Protein AF-0000000077139387 (afdb_homodimer)

Structure (mmCIF, N/CA/C/O backbone):
data_AF-0000000077139387-model_v1
#
loop_
_entity.id
_entity.type
_entity.pdbx_description
1 polymer 'Uncharacterized protein'
#
loop_
_atom_site.group_PDB
_atom_site.id
_atom_site.type_symbol
_atom_site.label_atom_id
_atom_site.label_alt_id
_atom_site.label_comp_id
_atom_site.label_asym_id
_atom_site.label_entity_id
_atom_site.label_seq_id
_atom_site.pdbx_PDB_ins_code
_atom_site.Cartn_x
_atom_site.Cartn_y
_atom_site.Cartn_z
_atom_site.occupancy
_atom_site.B_iso_or_equiv
_atom_site.auth_seq_id
_atom_site.auth_comp_id
_atom_site.auth_asym_id
_atom_site.auth_atom_id
_atom_site.pdbx_PDB_model_num
ATOM 1 N N . MET A 1 1 ? 22.125 -17.453 -13.07 1 75.31 1 MET A N 1
ATOM 2 C CA . MET A 1 1 ? 22.859 -16.203 -12.898 1 75.31 1 MET A CA 1
ATOM 3 C C . MET A 1 1 ? 24 -16.391 -11.898 1 75.31 1 MET A C 1
ATOM 5 O O . MET A 1 1 ? 23.844 -17.094 -10.898 1 75.31 1 MET A O 1
ATOM 9 N N . GLU A 1 2 ? 25.188 -15.961 -12.266 1 88.81 2 GLU A N 1
ATOM 10 C CA . GLU A 1 2 ? 26.344 -16.062 -11.383 1 88.81 2 GLU A CA 1
ATOM 11 C C . GLU A 1 2 ? 26.219 -15.109 -10.195 1 88.81 2 GLU A C 1
ATOM 13 O O . GLU A 1 2 ? 25.578 -14.062 -10.297 1 88.81 2 GLU A O 1
ATOM 18 N N . LYS A 1 3 ? 26.766 -15.586 -9.094 1 94 3 LYS A N 1
ATOM 19 C CA . LYS A 1 3 ? 26.656 -14.82 -7.852 1 94 3 LYS A CA 1
ATOM 20 C C . LYS A 1 3 ? 27.156 -13.391 -8.039 1 94 3 LYS A C 1
ATOM 22 O O . LYS A 1 3 ? 26.484 -12.438 -7.637 1 94 3 LYS A O 1
ATOM 27 N N . LYS A 1 4 ? 28.203 -13.234 -8.664 1 96.25 4 LYS A N 1
ATOM 28 C CA . LYS A 1 4 ? 28.797 -11.914 -8.875 1 96.25 4 LYS A CA 1
ATOM 29 C C . LYS A 1 4 ? 27.875 -11.031 -9.711 1 96.25 4 LYS A C 1
ATOM 31 O O . LYS A 1 4 ? 27.75 -9.836 -9.438 1 96.25 4 LYS A O 1
ATOM 36 N N . GLU A 1 5 ? 27.344 -11.609 -10.711 1 97.12 5 GLU A N 1
ATOM 37 C CA . GLU A 1 5 ? 26.422 -10.875 -11.57 1 97.12 5 GLU A CA 1
ATOM 38 C C . GLU A 1 5 ? 25.188 -10.43 -10.789 1 97.12 5 GLU A C 1
ATOM 40 O O . GLU A 1 5 ? 24.734 -9.297 -10.945 1 97.12 5 GLU A O 1
ATOM 45 N N . LEU A 1 6 ? 24.719 -11.32 -9.969 1 98.06 6 LEU A N 1
ATOM 46 C CA . LEU A 1 6 ? 23.531 -11.016 -9.172 1 98.06 6 LEU A CA 1
ATOM 47 C C . LEU A 1 6 ? 23.828 -9.906 -8.164 1 98.06 6 LEU A C 1
ATOM 49 O O . LEU A 1 6 ? 22.984 -9.031 -7.938 1 98.06 6 LEU A O 1
ATOM 53 N N . ILE A 1 7 ? 24.984 -9.93 -7.578 1 98.5 7 ILE A N 1
ATOM 54 C CA . ILE A 1 7 ? 25.406 -8.875 -6.66 1 98.5 7 ILE A CA 1
ATOM 55 C C . ILE A 1 7 ? 25.422 -7.531 -7.391 1 98.5 7 ILE A C 1
ATOM 57 O O . ILE A 1 7 ? 24.938 -6.527 -6.871 1 98.5 7 ILE A O 1
ATOM 61 N N . ASN A 1 8 ? 25.922 -7.539 -8.609 1 98.38 8 ASN A N 1
ATOM 62 C CA . ASN A 1 8 ? 26 -6.316 -9.398 1 98.38 8 ASN A CA 1
ATOM 63 C C . ASN A 1 8 ? 24.625 -5.773 -9.75 1 98.38 8 ASN A C 1
ATOM 65 O O . ASN A 1 8 ? 24.406 -4.559 -9.766 1 98.38 8 ASN A O 1
ATOM 69 N N . ILE A 1 9 ? 23.719 -6.684 -10.008 1 98.56 9 ILE A N 1
ATOM 70 C CA . ILE A 1 9 ? 22.359 -6.273 -10.32 1 98.56 9 ILE A CA 1
ATOM 71 C C . ILE A 1 9 ? 21.719 -5.609 -9.109 1 98.56 9 ILE A C 1
ATOM 73 O O . ILE A 1 9 ? 21.156 -4.512 -9.211 1 98.56 9 ILE A O 1
ATOM 77 N N . PHE A 1 10 ? 21.859 -6.207 -7.941 1 98.69 10 PHE A N 1
ATOM 78 C CA . PHE A 1 10 ? 21.328 -5.625 -6.719 1 98.69 10 PHE A CA 1
ATOM 79 C C . PHE A 1 10 ? 21.938 -4.254 -6.457 1 98.69 10 PHE A C 1
ATOM 81 O O . PHE A 1 10 ? 21.234 -3.318 -6.062 1 98.69 10 PHE A O 1
ATOM 88 N N . ALA A 1 11 ? 23.203 -4.137 -6.66 1 98.5 11 ALA A N 1
ATOM 89 C CA . ALA A 1 11 ? 23.906 -2.873 -6.441 1 98.5 11 ALA A CA 1
ATOM 90 C C . ALA A 1 11 ? 23.406 -1.799 -7.406 1 98.5 11 ALA A C 1
ATOM 92 O O . ALA A 1 11 ? 23.156 -0.66 -7.004 1 98.5 11 ALA A O 1
ATOM 93 N N . LYS A 1 12 ? 23.266 -2.201 -8.633 1 98.25 12 LYS A N 1
ATOM 94 C CA . LYS A 1 12 ? 22.781 -1.279 -9.656 1 98.25 12 LYS A CA 1
ATOM 95 C C . LYS A 1 12 ? 21.391 -0.768 -9.312 1 98.25 12 LYS A C 1
ATOM 97 O O . LYS A 1 12 ? 21.047 0.383 -9.609 1 98.25 12 LYS A O 1
ATOM 102 N N . LEU A 1 13 ? 20.594 -1.612 -8.68 1 98.44 13 LEU A N 1
ATOM 103 C CA . LEU A 1 13 ? 19.234 -1.281 -8.297 1 98.44 13 LEU A CA 1
ATOM 104 C C . LEU A 1 13 ? 19.203 -0.585 -6.938 1 98.44 13 LEU A C 1
ATOM 106 O O . LEU A 1 13 ? 18.125 -0.283 -6.418 1 98.44 13 LEU A O 1
ATOM 110 N N . ASN A 1 14 ? 20.344 -0.347 -6.344 1 97.88 14 ASN A N 1
ATOM 111 C CA . ASN A 1 14 ? 20.531 0.374 -5.09 1 97.88 14 ASN A CA 1
ATOM 112 C C . ASN A 1 14 ? 19.969 -0.41 -3.906 1 97.88 14 ASN A C 1
ATOM 114 O O . ASN A 1 14 ? 19.422 0.177 -2.971 1 97.88 14 ASN A O 1
ATOM 118 N N . ALA A 1 15 ? 20.031 -1.729 -4.012 1 98.5 15 ALA A N 1
ATOM 119 C CA . ALA A 1 15 ? 19.641 -2.543 -2.861 1 98.5 15 ALA A CA 1
ATOM 120 C C . ALA A 1 15 ? 20.609 -2.346 -1.696 1 98.5 15 ALA A C 1
ATOM 122 O O . ALA A 1 15 ? 21.828 -2.273 -1.894 1 98.5 15 ALA A O 1
ATOM 123 N N . PRO A 1 16 ? 19.984 -2.273 -0.489 1 97.88 16 PRO A N 1
ATOM 124 C CA . PRO A 1 16 ? 20.906 -2.322 0.652 1 97.88 16 PRO A CA 1
ATOM 125 C C . PRO A 1 16 ? 21.609 -3.674 0.794 1 97.88 16 PRO A C 1
ATOM 127 O O . PRO A 1 16 ? 20.969 -4.719 0.624 1 97.88 16 PRO A O 1
ATOM 130 N N . ASN A 1 17 ? 22.859 -3.723 1.012 1 97.5 17 ASN A N 1
ATOM 131 C CA . ASN A 1 17 ? 23.641 -4.945 1.208 1 97.5 17 ASN A CA 1
ATOM 132 C C . ASN A 1 17 ? 23.453 -5.918 0.049 1 97.5 17 ASN A C 1
ATOM 134 O O . ASN A 1 17 ? 23.047 -7.062 0.255 1 97.5 17 ASN A O 1
ATOM 138 N N . PRO A 1 18 ? 23.797 -5.465 -1.094 1 98.31 18 PRO A N 1
ATOM 139 C CA . PRO A 1 18 ? 23.562 -6.262 -2.301 1 98.31 18 PRO A CA 1
ATOM 140 C C . PRO A 1 18 ? 24.094 -7.684 -2.188 1 98.31 18 PRO A C 1
ATOM 142 O O . PRO A 1 18 ? 23.469 -8.625 -2.678 1 98.31 18 PRO A O 1
ATOM 145 N N . LYS A 1 19 ? 25.188 -7.859 -1.515 1 98.25 19 LYS A N 1
ATOM 146 C CA . LYS A 1 19 ? 25.797 -9.18 -1.367 1 98.25 19 LYS A CA 1
ATOM 147 C C . LYS A 1 19 ? 24.891 -10.117 -0.575 1 98.25 19 LYS A C 1
ATOM 149 O O . LYS A 1 19 ? 24.734 -11.289 -0.926 1 98.25 19 LYS A O 1
ATOM 154 N N . LEU A 1 20 ? 24.266 -9.648 0.447 1 98.12 20 LEU A N 1
ATOM 155 C CA . LEU A 1 20 ? 23.406 -10.469 1.295 1 98.12 20 LEU A CA 1
ATOM 156 C C . LEU A 1 20 ? 22.156 -10.906 0.539 1 98.12 20 LEU A C 1
ATOM 158 O O . LEU A 1 20 ? 21.719 -12.055 0.673 1 98.12 20 LEU A O 1
ATOM 162 N N . TRP A 1 21 ? 21.594 -10.023 -0.267 1 98.06 21 TRP A N 1
ATOM 163 C CA . TRP A 1 21 ? 20.438 -10.367 -1.084 1 98.06 21 TRP A CA 1
ATOM 164 C C . TRP A 1 21 ? 20.797 -11.445 -2.107 1 98.06 21 TRP A C 1
ATOM 166 O O . TRP A 1 21 ? 20.062 -12.414 -2.279 1 98.06 21 TRP A O 1
ATOM 176 N N . ALA A 1 22 ? 21.922 -11.281 -2.746 1 98.44 22 ALA A N 1
ATOM 177 C CA . ALA A 1 22 ? 22.359 -12.227 -3.768 1 98.44 22 ALA A CA 1
ATOM 178 C C . ALA A 1 22 ? 22.625 -13.602 -3.162 1 98.44 22 ALA A C 1
ATOM 180 O O . ALA A 1 22 ? 22.172 -14.617 -3.695 1 98.44 22 ALA A O 1
ATOM 181 N N . GLU A 1 23 ? 23.297 -13.594 -2.057 1 98.06 23 GLU A N 1
ATOM 182 C CA . GLU A 1 23 ? 23.609 -14.844 -1.377 1 98.06 23 GLU A CA 1
ATOM 183 C C . GLU A 1 23 ? 22.344 -15.555 -0.921 1 98.06 23 GLU A C 1
ATOM 185 O O . GLU A 1 23 ? 22.234 -16.781 -1.038 1 98.06 23 GLU A O 1
ATOM 190 N N . SER A 1 24 ? 21.438 -14.789 -0.378 1 97.25 24 SER A N 1
ATOM 191 C CA . SER A 1 24 ? 20.172 -15.359 0.052 1 97.25 24 SER A CA 1
ATOM 192 C C . SER A 1 24 ? 19.438 -16.016 -1.111 1 97.25 24 SER A C 1
ATOM 194 O O . SER A 1 24 ? 18.875 -17.109 -0.959 1 97.25 24 SER A O 1
ATOM 196 N N . GLN A 1 25 ? 19.453 -15.398 -2.23 1 97.31 25 GLN A N 1
ATOM 197 C CA . GLN A 1 25 ? 18.781 -15.984 -3.381 1 97.31 25 GLN A CA 1
ATOM 198 C C . GLN A 1 25 ? 19.469 -17.266 -3.824 1 97.31 25 GLN A C 1
ATOM 200 O O . GLN A 1 25 ? 18.812 -18.297 -4.039 1 97.31 25 GLN A O 1
ATOM 205 N N . ILE A 1 26 ? 20.734 -17.281 -3.902 1 96.75 26 ILE A N 1
ATOM 206 C CA . ILE A 1 26 ? 21.484 -18.406 -4.434 1 96.75 26 ILE A CA 1
ATOM 207 C C . ILE A 1 26 ? 21.453 -19.562 -3.438 1 96.75 26 ILE A C 1
ATOM 209 O O . ILE A 1 26 ? 21.172 -20.703 -3.809 1 96.75 26 ILE A O 1
ATOM 213 N N . GLU A 1 27 ? 21.688 -19.266 -2.236 1 96.44 27 GLU A N 1
ATOM 214 C CA . GLU A 1 27 ? 21.828 -20.312 -1.228 1 96.44 27 GLU A CA 1
ATOM 215 C C . GLU A 1 27 ? 20.484 -20.891 -0.835 1 96.44 27 GLU A C 1
ATOM 217 O O . GLU A 1 27 ? 20.359 -22.094 -0.599 1 96.44 27 GLU A O 1
ATOM 222 N N . GLU A 1 28 ? 19.469 -20.062 -0.712 1 95.25 28 GLU A N 1
ATOM 223 C CA . GLU A 1 28 ? 18.156 -20.516 -0.245 1 95.25 28 GLU A CA 1
ATOM 224 C C . GLU A 1 28 ? 17.25 -20.875 -1.416 1 95.25 28 GLU A C 1
ATOM 226 O O . GLU A 1 28 ? 16.219 -21.516 -1.228 1 95.25 28 GLU A O 1
ATOM 231 N N . GLY A 1 29 ? 17.578 -20.406 -2.627 1 94 29 GLY A N 1
ATOM 232 C CA . GLY A 1 29 ? 16.781 -20.734 -3.799 1 94 29 GLY A CA 1
ATOM 233 C C . GLY A 1 29 ? 15.469 -19.984 -3.854 1 94 29 GLY A C 1
ATOM 234 O O . GLY A 1 29 ? 14.461 -20.516 -4.324 1 94 29 GLY A O 1
ATOM 235 N N . ILE A 1 30 ? 15.383 -18.797 -3.26 1 95.12 30 ILE A N 1
ATOM 236 C CA . ILE A 1 30 ? 14.172 -17.984 -3.244 1 95.12 30 ILE A CA 1
ATOM 237 C C . ILE A 1 30 ? 14.359 -16.766 -4.141 1 95.12 30 ILE A C 1
ATOM 239 O O . ILE A 1 30 ? 15.477 -16.281 -4.324 1 95.12 30 ILE A O 1
ATOM 243 N N . PRO A 1 31 ? 13.352 -16.234 -4.715 1 97.44 31 PRO A N 1
ATOM 244 C CA . PRO A 1 31 ? 13.477 -15.125 -5.664 1 97.44 31 PRO A CA 1
ATOM 245 C C . PRO A 1 31 ? 13.672 -13.773 -4.977 1 97.44 31 PRO A C 1
ATOM 247 O O . PRO A 1 31 ? 12.82 -12.891 -5.09 1 97.44 31 PRO A O 1
ATOM 250 N N . GLN A 1 32 ? 14.82 -13.555 -4.453 1 98.38 32 GLN A N 1
ATOM 251 C CA . GLN A 1 32 ? 15.109 -12.352 -3.676 1 98.38 32 GLN A CA 1
ATOM 252 C C . GLN A 1 32 ? 15.148 -11.117 -4.57 1 98.38 32 GLN A C 1
ATOM 254 O O . GLN A 1 32 ? 14.789 -10.016 -4.137 1 98.38 32 GLN A O 1
ATOM 259 N N . LEU A 1 33 ? 15.594 -11.32 -5.805 1 98.62 33 LEU A N 1
ATOM 260 C CA . LEU A 1 33 ? 15.586 -10.164 -6.703 1 98.62 33 LEU A CA 1
ATOM 261 C C . LEU A 1 33 ? 14.164 -9.688 -6.957 1 98.62 33 LEU A C 1
ATOM 263 O O . LEU A 1 33 ? 13.898 -8.477 -6.945 1 98.62 33 LEU A O 1
ATOM 267 N N . ALA A 1 34 ? 13.273 -10.586 -7.176 1 98.81 34 ALA A N 1
ATOM 268 C CA . ALA A 1 34 ? 11.867 -10.227 -7.352 1 98.81 34 ALA A CA 1
ATOM 269 C C . ALA A 1 34 ? 11.305 -9.57 -6.094 1 98.81 34 ALA A C 1
ATOM 271 O O . ALA A 1 34 ? 10.578 -8.578 -6.176 1 98.81 34 ALA A O 1
ATOM 272 N N . ARG A 1 35 ? 11.68 -10.133 -4.957 1 98.81 35 ARG A N 1
ATOM 273 C CA . ARG A 1 35 ? 11.227 -9.578 -3.686 1 98.81 35 ARG A CA 1
ATOM 274 C C . ARG A 1 35 ? 11.711 -8.141 -3.516 1 98.81 35 ARG A C 1
ATOM 276 O O . ARG A 1 35 ? 10.914 -7.254 -3.193 1 98.81 35 ARG A O 1
ATOM 283 N N . TYR A 1 36 ? 12.938 -7.922 -3.785 1 98.88 36 TYR A N 1
ATOM 284 C CA . TYR A 1 36 ? 13.492 -6.582 -3.635 1 98.88 36 TYR A CA 1
ATOM 285 C C . TYR A 1 36 ? 12.867 -5.613 -4.629 1 98.88 36 TYR A C 1
ATOM 287 O O . TYR A 1 36 ? 12.508 -4.488 -4.273 1 98.88 36 TYR A O 1
ATOM 295 N N . LEU A 1 37 ? 12.727 -6.059 -5.848 1 98.94 37 LEU A N 1
ATOM 296 C CA . LEU A 1 37 ? 12.188 -5.18 -6.883 1 98.94 37 LEU A CA 1
ATOM 297 C C . LEU A 1 37 ? 10.734 -4.816 -6.586 1 98.94 37 LEU A C 1
ATOM 299 O O . LEU A 1 37 ? 10.305 -3.693 -6.855 1 98.94 37 LEU A O 1
ATOM 303 N N . PHE A 1 38 ? 10 -5.766 -6.074 1 98.94 38 PHE A N 1
ATOM 304 C CA . PHE A 1 38 ? 8.633 -5.438 -5.68 1 98.94 38 PHE A CA 1
ATOM 305 C C . PHE A 1 38 ? 8.625 -4.363 -4.598 1 98.94 38 PHE A C 1
ATOM 307 O O . PHE A 1 38 ? 7.875 -3.393 -4.688 1 98.94 38 PHE A O 1
ATOM 314 N N . LEU A 1 39 ? 9.469 -4.492 -3.598 1 98.94 39 LEU A N 1
ATOM 315 C CA . LEU A 1 39 ? 9.555 -3.514 -2.518 1 98.94 39 LEU A CA 1
ATOM 316 C C . LEU A 1 39 ? 10.039 -2.166 -3.041 1 98.94 39 LEU A C 1
ATOM 318 O O . LEU A 1 39 ? 9.516 -1.119 -2.658 1 98.94 39 LEU A O 1
ATOM 322 N N . LYS A 1 40 ? 11.039 -2.256 -3.916 1 98.94 40 LYS A N 1
ATOM 323 C CA . LYS A 1 40 ? 11.516 -1.028 -4.547 1 98.94 40 LYS A CA 1
ATOM 324 C C . LYS A 1 40 ? 10.375 -0.308 -5.27 1 98.94 40 LYS A C 1
ATOM 326 O O . LYS A 1 40 ? 10.211 0.905 -5.125 1 98.94 40 LYS A O 1
ATOM 331 N N . GLY A 1 41 ? 9.609 -1.062 -6.055 1 98.94 41 GLY A N 1
ATOM 332 C CA . GLY A 1 41 ? 8.453 -0.499 -6.734 1 98.94 41 GLY A CA 1
ATOM 333 C C . GLY A 1 41 ? 7.422 0.083 -5.781 1 98.94 41 GLY A C 1
ATOM 334 O O . GLY A 1 41 ? 6.84 1.133 -6.059 1 98.94 41 GLY A O 1
ATOM 335 N N . ALA A 1 42 ? 7.172 -0.61 -4.68 1 98.94 42 ALA A N 1
ATOM 336 C CA . ALA A 1 42 ? 6.234 -0.101 -3.684 1 98.94 42 ALA A CA 1
ATOM 337 C C . ALA A 1 42 ? 6.707 1.238 -3.123 1 98.94 42 ALA A C 1
ATOM 339 O O . ALA A 1 42 ? 5.918 2.182 -3.014 1 98.94 42 ALA A O 1
ATOM 340 N N . TRP A 1 43 ? 7.996 1.372 -2.854 1 98.88 43 TRP A N 1
ATOM 341 C CA . TRP A 1 43 ? 8.562 2.592 -2.283 1 98.88 43 TRP A CA 1
ATOM 342 C C . TRP A 1 43 ? 8.492 3.742 -3.283 1 98.88 43 TRP A C 1
ATOM 344 O O . TRP A 1 43 ? 8.438 4.91 -2.893 1 98.88 43 TRP A O 1
ATOM 354 N N . GLU A 1 44 ? 8.453 3.41 -4.551 1 98.75 44 GLU A N 1
ATOM 355 C CA . GLU A 1 44 ? 8.359 4.453 -5.566 1 98.75 44 GLU A CA 1
ATOM 356 C C . GLU A 1 44 ? 7.023 5.184 -5.488 1 98.75 44 GLU A C 1
ATOM 358 O O . GLU A 1 44 ? 6.871 6.273 -6.043 1 98.75 44 GLU A O 1
ATOM 363 N N . GLY A 1 45 ? 6.074 4.57 -4.773 1 98.62 45 GLY A N 1
ATOM 364 C CA . GLY A 1 45 ? 4.785 5.215 -4.574 1 98.62 45 GLY A CA 1
ATOM 365 C C . GLY A 1 45 ? 4.766 6.156 -3.383 1 98.62 45 GLY A C 1
ATOM 366 O O . GLY A 1 45 ? 3.82 6.926 -3.211 1 98.62 45 GLY A O 1
ATOM 367 N N . VAL A 1 46 ? 5.785 6.121 -2.541 1 98.75 46 VAL A N 1
ATOM 368 C CA . VAL A 1 46 ? 5.902 6.992 -1.376 1 98.75 46 VAL A CA 1
ATOM 369 C C . VAL A 1 46 ? 6.434 8.359 -1.801 1 98.75 46 VAL A C 1
ATOM 371 O O . VAL A 1 46 ? 7.352 8.445 -2.619 1 98.75 46 VAL A O 1
ATOM 374 N N . VAL A 1 47 ? 5.871 9.398 -1.271 1 98.12 47 VAL A N 1
ATOM 375 C CA . VAL A 1 47 ? 6.305 10.75 -1.637 1 98.12 47 VAL A CA 1
ATOM 376 C C . VAL A 1 47 ? 7.793 10.914 -1.33 1 98.12 47 VAL A C 1
ATOM 378 O O . VAL A 1 47 ? 8.312 10.289 -0.399 1 98.12 47 VAL A O 1
ATOM 381 N N . PRO A 1 48 ? 8.445 11.703 -2.158 1 97.12 48 PRO A N 1
ATOM 382 C CA . PRO A 1 48 ? 9.867 11.922 -1.89 1 97.12 48 PRO A CA 1
ATOM 383 C C . PRO A 1 48 ? 10.117 12.602 -0.541 1 97.12 48 PRO A C 1
ATOM 385 O O . PRO A 1 48 ? 9.242 13.312 -0.033 1 97.12 48 PRO A O 1
ATOM 388 N N . ASP A 1 49 ? 11.266 12.328 -0.05 1 96.31 49 ASP A N 1
ATOM 389 C CA . ASP A 1 49 ? 11.641 12.898 1.237 1 96.31 49 ASP A CA 1
ATOM 390 C C . ASP A 1 49 ? 12.125 14.336 1.075 1 96.31 49 ASP A C 1
ATOM 392 O O . ASP A 1 49 ? 13.281 14.648 1.382 1 96.31 49 ASP A O 1
ATOM 396 N N . ASN A 1 50 ? 11.297 15.133 0.562 1 95.69 50 ASN A N 1
ATOM 397 C CA . ASN A 1 50 ? 11.492 16.562 0.397 1 95.69 50 ASN A CA 1
ATOM 398 C C . ASN A 1 50 ? 10.164 17.312 0.299 1 95.69 50 ASN A C 1
ATOM 400 O O . ASN A 1 50 ? 9.094 16.688 0.381 1 95.69 50 ASN A O 1
ATOM 404 N N . GLU A 1 51 ? 10.148 18.578 0.14 1 94.69 51 GLU A N 1
ATOM 405 C CA . GLU A 1 51 ? 8.914 19.359 0.256 1 94.69 51 GLU A CA 1
ATOM 406 C C . GLU A 1 51 ? 8.359 19.719 -1.118 1 94.69 51 GLU A C 1
ATOM 408 O O . GLU A 1 51 ? 7.27 20.281 -1.223 1 94.69 51 GLU A O 1
ATOM 413 N N . VAL A 1 52 ? 9.031 19.375 -2.16 1 95.88 52 VAL A N 1
ATOM 414 C CA . VAL A 1 52 ? 8.695 19.797 -3.514 1 95.88 52 VAL A CA 1
ATOM 415 C C . VAL A 1 52 ? 7.371 19.172 -3.939 1 95.88 52 VAL A C 1
ATOM 417 O O . VAL A 1 52 ? 6.586 19.797 -4.656 1 95.88 52 VAL A O 1
ATOM 420 N N . TRP A 1 53 ? 7.188 17.984 -3.443 1 96.62 53 TRP A N 1
ATOM 421 C CA . TRP A 1 53 ? 5.984 17.266 -3.863 1 96.62 53 TRP A CA 1
ATOM 422 C C . TRP A 1 53 ? 4.73 18.016 -3.42 1 96.62 53 TRP A C 1
ATOM 424 O O . TRP A 1 53 ? 3.697 17.953 -4.094 1 96.62 53 TRP A O 1
ATOM 434 N N . ILE A 1 54 ? 4.781 18.734 -2.352 1 96.62 54 ILE A N 1
ATOM 435 C CA . ILE A 1 54 ? 3.645 19.484 -1.837 1 96.62 54 ILE A CA 1
ATOM 436 C C . ILE A 1 54 ? 3.281 20.609 -2.816 1 96.62 54 ILE A C 1
ATOM 438 O O . ILE A 1 54 ? 2.107 20.781 -3.148 1 96.62 54 ILE A O 1
ATOM 442 N N . ASP A 1 55 ? 4.285 21.297 -3.326 1 94 55 ASP A N 1
ATOM 443 C CA . ASP A 1 55 ? 4.043 22.375 -4.293 1 94 55 ASP A CA 1
ATOM 444 C C . ASP A 1 55 ? 3.432 21.812 -5.578 1 94 55 ASP A C 1
ATOM 446 O O . ASP A 1 55 ? 2.547 22.438 -6.168 1 94 55 ASP A O 1
ATOM 450 N N . ASN A 1 56 ? 3.889 20.672 -5.934 1 92.25 56 ASN A N 1
ATOM 451 C CA . ASN A 1 56 ? 3.363 20.031 -7.133 1 92.25 56 ASN A CA 1
ATOM 452 C C . ASN A 1 56 ? 1.886 19.672 -6.98 1 92.25 56 ASN A C 1
ATOM 454 O O . ASN A 1 56 ? 1.099 19.859 -7.91 1 92.25 56 ASN A O 1
ATOM 458 N N . ILE A 1 57 ? 1.55 19.203 -5.84 1 91.25 57 ILE A N 1
ATOM 459 C CA . ILE A 1 57 ? 0.166 18.812 -5.574 1 91.25 57 ILE A CA 1
ATOM 460 C C . ILE A 1 57 ? -0.717 20.062 -5.566 1 91.25 57 ILE A C 1
ATOM 462 O O . ILE A 1 57 ? -1.812 20.062 -6.137 1 91.25 57 ILE A O 1
ATOM 466 N N . LEU A 1 58 ? -0.263 21.078 -4.957 1 89.44 58 LEU A N 1
ATOM 467 C CA . LEU A 1 58 ? -1.037 22.312 -4.828 1 89.44 58 LEU A CA 1
ATOM 468 C C . LEU A 1 58 ? -1.234 22.984 -6.188 1 89.44 58 LEU A C 1
ATOM 470 O O . LEU A 1 58 ? -2.232 23.672 -6.406 1 89.44 58 LEU A O 1
ATOM 474 N N . GLN A 1 59 ? -0.306 22.781 -7.047 1 86.25 59 GLN A N 1
ATOM 475 C CA . GLN A 1 59 ? -0.386 23.375 -8.375 1 86.25 59 GLN A CA 1
ATOM 476 C C . GLN A 1 59 ? -1.252 22.531 -9.305 1 86.25 59 GLN A C 1
ATOM 478 O O . GLN A 1 59 ? -1.771 23.031 -10.305 1 86.25 59 GLN A O 1
ATOM 483 N N . SER A 1 60 ? -1.166 21.328 -9.008 1 73.38 60 SER A N 1
ATOM 484 C CA . SER A 1 60 ? -1.917 20.453 -9.898 1 73.38 60 SER A CA 1
ATOM 485 C C . SER A 1 60 ? -3.418 20.703 -9.789 1 73.38 60 SER A C 1
ATOM 487 O O . SER A 1 60 ? -3.963 20.766 -8.688 1 73.38 60 SER A O 1
ATOM 489 N N . ASN A 1 61 ? -3.959 22.078 -10.234 1 59.62 61 ASN A N 1
ATOM 490 C CA . ASN A 1 61 ? -5.316 22.609 -10.312 1 59.62 61 ASN A CA 1
ATOM 491 C C . ASN A 1 61 ? -6.352 21.5 -10.398 1 59.62 61 ASN A C 1
ATOM 493 O O . ASN A 1 61 ? -7.539 21.766 -10.594 1 59.62 61 ASN A O 1
ATOM 497 N N . LYS A 1 62 ? -5.961 20.469 -10.961 1 53.53 62 LYS A N 1
ATOM 498 C CA . LYS A 1 62 ? -6.957 19.594 -11.562 1 53.53 62 LYS A CA 1
ATOM 499 C C . LYS A 1 62 ? -7.984 19.125 -10.531 1 53.53 62 LYS A C 1
ATOM 501 O O . LYS A 1 62 ? -9.008 18.547 -10.883 1 53.53 62 LYS A O 1
ATOM 506 N N . LYS A 1 63 ? -7.602 19.281 -9.32 1 56.31 63 LYS A N 1
ATOM 507 C CA . LYS A 1 63 ? -8.586 18.375 -8.734 1 56.31 63 LYS A CA 1
ATOM 508 C C . LYS A 1 63 ? -9.766 19.141 -8.156 1 56.31 63 LYS A C 1
ATOM 510 O O . LYS A 1 63 ? -9.578 20.047 -7.344 1 56.31 63 LYS A O 1
ATOM 515 N N . ASP A 1 64 ? -10.734 19.312 -8.93 1 67.25 64 ASP A N 1
ATOM 516 C CA . ASP A 1 64 ? -12.047 19.5 -8.32 1 67.25 64 ASP A CA 1
ATOM 517 C C . ASP A 1 64 ? -12.117 18.828 -6.953 1 67.25 64 ASP A C 1
ATOM 519 O O . ASP A 1 64 ? -11.906 17.609 -6.844 1 67.25 64 ASP A O 1
ATOM 523 N N . ASN A 1 65 ? -12.203 19.703 -5.996 1 77.62 65 ASN A N 1
ATOM 524 C CA . ASN A 1 65 ? -12.195 19.297 -4.594 1 77.62 65 ASN A CA 1
ATOM 525 C C . ASN A 1 65 ? -13.305 18.297 -4.293 1 77.62 65 ASN A C 1
ATOM 527 O O . ASN A 1 65 ? -13.297 17.641 -3.25 1 77.62 65 ASN A O 1
ATOM 531 N N . ASN A 1 66 ? -14.039 18.094 -5.301 1 83.25 66 ASN A N 1
ATOM 532 C CA . ASN A 1 66 ? -15.141 17.172 -5.051 1 83.25 66 ASN A CA 1
ATOM 533 C C . ASN A 1 66 ? -14.891 15.805 -5.691 1 83.25 66 ASN A C 1
ATOM 535 O O . ASN A 1 66 ? -15.648 14.859 -5.469 1 83.25 66 ASN A O 1
ATOM 539 N N . LEU A 1 67 ? -13.852 15.695 -6.348 1 89.44 67 LEU A N 1
ATOM 540 C CA . LEU A 1 67 ? -13.523 14.461 -7.039 1 89.44 67 LEU A CA 1
ATOM 541 C C . LEU A 1 67 ? -12.758 13.508 -6.121 1 89.44 67 LEU A C 1
ATOM 543 O O . LEU A 1 67 ? -12.328 13.906 -5.035 1 89.44 67 LEU A O 1
ATOM 547 N N . PRO A 1 68 ? -12.703 12.281 -6.516 1 92.44 68 PRO A N 1
ATOM 548 C CA . PRO A 1 68 ? -11.883 11.344 -5.742 1 92.44 68 PRO A CA 1
ATOM 549 C C . PRO A 1 68 ? -10.5 11.898 -5.422 1 92.44 68 PRO A C 1
ATOM 551 O O . PRO A 1 68 ? -9.875 12.539 -6.27 1 92.44 68 PRO A O 1
ATOM 554 N N . TYR A 1 69 ? -10.039 11.766 -4.258 1 92.31 69 TYR A N 1
ATOM 555 C CA . TYR A 1 69 ? -8.742 12.172 -3.73 1 92.31 69 TYR A CA 1
ATOM 556 C C . TYR A 1 69 ? -8.656 13.688 -3.602 1 92.31 69 TYR A C 1
ATOM 558 O O . TYR A 1 69 ? -7.598 14.227 -3.268 1 92.31 69 TYR A O 1
ATOM 566 N N . GLY A 1 70 ? -9.742 14.383 -3.883 1 90.75 70 GLY A N 1
ATOM 567 C CA . GLY A 1 70 ? -9.758 15.836 -3.752 1 90.75 70 GLY A CA 1
ATOM 568 C C . GLY A 1 70 ? -9.438 16.312 -2.346 1 90.75 70 GLY A C 1
ATOM 569 O O . GLY A 1 70 ? -8.945 17.422 -2.154 1 90.75 70 GLY A O 1
ATOM 570 N N . GLY A 1 71 ? -9.656 15.477 -1.379 1 93.25 71 GLY A N 1
ATOM 571 C CA . GLY A 1 71 ? -9.414 15.82 0.014 1 93.25 71 GLY A CA 1
ATOM 572 C C . GLY A 1 71 ? -7.945 16.031 0.325 1 93.25 71 GLY A C 1
ATOM 573 O O . GLY A 1 71 ? -7.605 16.656 1.331 1 93.25 71 GLY A O 1
ATOM 574 N N . LEU A 1 72 ? -7.102 15.492 -0.559 1 94.88 72 LEU A N 1
ATOM 575 C CA . LEU A 1 72 ? -5.664 15.609 -0.331 1 94.88 72 LEU A CA 1
ATOM 576 C C . LEU A 1 72 ? -5.227 17.062 -0.4 1 94.88 72 LEU A C 1
ATOM 578 O O . LEU A 1 72 ? -4.59 17.578 0.528 1 94.88 72 LEU A O 1
ATOM 582 N N . ASN A 1 73 ? -5.598 17.703 -1.463 1 93.31 73 ASN A N 1
ATOM 583 C CA . ASN A 1 73 ? -5.258 19.109 -1.655 1 93.31 73 ASN A CA 1
ATOM 584 C C . ASN A 1 73 ? -5.867 19.984 -0.566 1 93.31 73 ASN A C 1
ATOM 586 O O . ASN A 1 73 ? -5.199 20.875 -0.032 1 93.31 73 ASN A O 1
ATOM 590 N N . ILE A 1 74 ? -7.109 19.719 -0.251 1 94.44 74 ILE A N 1
ATOM 591 C CA . ILE A 1 74 ? -7.816 20.484 0.775 1 94.44 74 ILE A CA 1
ATOM 592 C C . ILE A 1 74 ? -7.078 20.359 2.107 1 94.44 74 ILE A C 1
ATOM 594 O O . ILE A 1 74 ? -6.84 21.359 2.785 1 94.44 74 ILE A O 1
ATOM 598 N N . ALA A 1 75 ? -6.691 19.188 2.398 1 96.38 75 ALA A N 1
ATOM 599 C CA . ALA A 1 75 ? -6.023 18.922 3.672 1 96.38 75 ALA A CA 1
ATOM 600 C C . ALA A 1 75 ? -4.66 19.609 3.723 1 96.38 75 ALA A C 1
ATOM 602 O O . ALA A 1 75 ? -4.301 20.219 4.727 1 96.38 75 ALA A O 1
ATOM 603 N N . ILE A 1 76 ? -3.916 19.5 2.654 1 97 76 ILE A N 1
ATOM 604 C CA . ILE A 1 76 ? -2.596 20.125 2.604 1 97 76 ILE A CA 1
ATOM 605 C C . ILE A 1 76 ? -2.729 21.641 2.771 1 97 76 ILE A C 1
ATOM 607 O O . ILE A 1 76 ? -1.999 22.25 3.555 1 97 76 ILE A O 1
ATOM 611 N N . ARG A 1 77 ? -3.643 22.219 2.08 1 95.69 77 ARG A N 1
ATOM 612 C CA . ARG A 1 77 ? -3.857 23.672 2.174 1 95.69 77 ARG A CA 1
ATOM 613 C C . ARG A 1 77 ? -4.227 24.078 3.596 1 95.69 77 ARG A C 1
ATOM 615 O O . ARG A 1 77 ? -3.727 25.078 4.113 1 95.69 77 ARG A O 1
ATOM 622 N N . LYS A 1 78 ? -5.098 23.297 4.223 1 97.31 78 LYS A N 1
ATOM 623 C CA . LYS A 1 78 ? -5.504 23.594 5.594 1 97.31 78 LYS A CA 1
ATOM 624 C C . LYS A 1 78 ? -4.312 23.531 6.547 1 97.31 78 LYS A C 1
ATOM 626 O O . LYS A 1 78 ? -4.152 24.391 7.41 1 97.31 78 LYS A O 1
ATOM 631 N N . MET A 1 79 ? -3.484 22.547 6.367 1 98.5 79 MET A N 1
ATOM 632 C CA . MET A 1 79 ? -2.307 22.406 7.219 1 98.5 79 MET A CA 1
ATOM 633 C C . MET A 1 79 ? -1.368 23.594 7.051 1 98.5 79 MET A C 1
ATOM 635 O O . MET A 1 79 ? -0.881 24.156 8.039 1 98.5 79 MET A O 1
ATOM 639 N N . LEU A 1 80 ? -1.199 23.969 5.836 1 98.25 80 LEU A N 1
ATOM 640 C CA . LEU A 1 80 ? -0.32 25.094 5.555 1 98.25 80 LEU A CA 1
ATOM 641 C C . LEU A 1 80 ? -0.909 26.391 6.098 1 98.25 80 LEU A C 1
ATOM 643 O O . LEU A 1 80 ? -0.187 27.219 6.656 1 98.25 80 LEU A O 1
ATOM 647 N N . GLU A 1 81 ? -2.164 26.547 5.934 1 98.19 81 GLU A N 1
ATOM 648 C CA . GLU A 1 81 ? -2.857 27.719 6.477 1 98.19 81 GLU A CA 1
ATOM 649 C C . GLU A 1 81 ? -2.686 27.812 7.988 1 98.19 81 GLU A C 1
ATOM 651 O O . GLU A 1 81 ? -2.576 28.906 8.539 1 98.19 81 GLU A O 1
ATOM 656 N N . CYS A 1 82 ? -2.668 26.688 8.656 1 98.62 82 CYS A N 1
ATOM 657 C CA . CYS A 1 82 ? -2.539 26.625 10.109 1 98.62 82 CYS A CA 1
ATOM 658 C C . CYS A 1 82 ? -1.09 26.828 10.531 1 98.62 82 CYS A C 1
ATOM 660 O O . CYS A 1 82 ? -0.798 26.938 11.727 1 98.62 82 CYS A O 1
ATOM 662 N N . GLY A 1 83 ? -0.191 26.766 9.578 1 98.62 83 GLY A N 1
ATOM 663 C CA . GLY A 1 83 ? 1.196 27.078 9.883 1 98.62 83 GLY A CA 1
ATOM 664 C C . GLY A 1 83 ? 2.061 25.844 10.055 1 98.62 83 GLY A C 1
ATOM 665 O O . GLY A 1 83 ? 3.158 25.922 10.609 1 98.62 83 GLY A O 1
ATOM 666 N N . VAL A 1 84 ? 1.606 24.719 9.602 1 98.75 84 VAL A N 1
ATOM 667 C CA . VAL A 1 84 ? 2.398 23.5 9.719 1 98.75 84 VAL A CA 1
ATOM 668 C C . VAL A 1 84 ? 3.582 23.562 8.75 1 98.75 84 VAL A C 1
ATOM 670 O O . VAL A 1 84 ? 3.398 23.75 7.547 1 98.75 84 VAL A O 1
ATOM 673 N N . PRO A 1 85 ? 4.789 23.406 9.258 1 98.38 85 PRO A N 1
ATOM 674 C CA . PRO A 1 85 ? 5.918 23.328 8.32 1 98.38 85 PRO A CA 1
ATOM 675 C C . PRO A 1 85 ? 5.824 22.125 7.387 1 98.38 85 PRO A C 1
ATOM 677 O O . PRO A 1 85 ? 5.402 21.031 7.805 1 98.38 85 PRO A O 1
ATOM 680 N N . LYS A 1 86 ? 6.23 22.219 6.156 1 98.19 86 LYS A N 1
ATOM 681 C CA . LYS A 1 86 ? 6.078 21.203 5.113 1 98.19 86 LYS A CA 1
ATOM 682 C C . LYS A 1 86 ? 6.785 19.906 5.496 1 98.19 86 LYS A C 1
ATOM 684 O O . LYS A 1 86 ? 6.332 18.812 5.141 1 98.19 86 LYS A O 1
ATOM 689 N N . LYS A 1 87 ? 7.836 20.016 6.23 1 97.88 87 LYS A N 1
ATOM 690 C CA . LYS A 1 87 ? 8.594 18.812 6.574 1 97.88 87 LYS A CA 1
ATOM 691 C C . LYS A 1 87 ? 7.766 17.859 7.414 1 97.88 87 LYS A C 1
ATOM 693 O O . LYS A 1 87 ? 7.902 16.641 7.293 1 97.88 87 LYS A O 1
ATOM 698 N N . TYR A 1 88 ? 6.848 18.375 8.266 1 98.06 88 TYR A N 1
ATOM 699 C CA . TYR A 1 88 ? 5.984 17.516 9.07 1 98.06 88 TYR A CA 1
ATOM 700 C C . TYR A 1 88 ? 4.91 16.859 8.211 1 98.06 88 TYR A C 1
ATOM 702 O O . TYR A 1 88 ? 4.551 15.703 8.438 1 98.06 88 TYR A O 1
ATOM 710 N N . ILE A 1 89 ? 4.414 17.609 7.215 1 98.62 89 ILE A N 1
ATOM 711 C CA . ILE A 1 89 ? 3.428 17.062 6.285 1 98.62 89 ILE A CA 1
ATOM 712 C C . ILE A 1 89 ? 4.043 15.906 5.496 1 98.62 89 ILE A C 1
ATOM 714 O O . ILE A 1 89 ? 3.434 14.844 5.363 1 98.62 89 ILE A O 1
ATOM 718 N N . THR A 1 90 ? 5.258 16.109 5.078 1 98.5 90 THR A N 1
ATOM 719 C CA . THR A 1 90 ? 5.973 15.094 4.309 1 98.5 90 THR A CA 1
ATOM 720 C C . THR A 1 90 ? 6.234 13.859 5.16 1 98.5 90 THR A C 1
ATOM 722 O O . THR A 1 90 ? 6.016 12.727 4.711 1 98.5 90 THR A O 1
ATOM 725 N N . GLU A 1 91 ? 6.695 14.094 6.363 1 97.44 91 GLU A N 1
ATOM 726 C CA . GLU A 1 91 ? 6.965 12.977 7.254 1 97.44 91 GLU A CA 1
ATOM 727 C C . GLU A 1 91 ? 5.703 12.156 7.512 1 97.44 91 GLU A C 1
ATOM 729 O O . GLU A 1 91 ? 5.738 10.922 7.484 1 97.44 91 GLU A O 1
ATOM 734 N N . PHE A 1 92 ? 4.648 12.867 7.742 1 98.19 92 PHE A N 1
ATOM 735 C CA . PHE A 1 92 ? 3.367 12.211 7.965 1 98.19 92 PHE A CA 1
ATOM 736 C C . PHE A 1 92 ? 2.977 11.367 6.758 1 98.19 92 PHE A C 1
ATOM 738 O O . PHE A 1 92 ? 2.619 10.195 6.902 1 98.19 92 PHE A O 1
ATOM 745 N N . ALA A 1 93 ? 3.047 11.906 5.582 1 98.69 93 ALA A N 1
ATOM 746 C CA . ALA A 1 93 ? 2.691 11.211 4.348 1 98.69 93 ALA A CA 1
ATOM 747 C C . ALA A 1 93 ? 3.547 9.961 4.156 1 98.69 93 ALA A C 1
ATOM 749 O O . ALA A 1 93 ? 3.031 8.891 3.809 1 98.69 93 ALA A O 1
ATOM 750 N N . ARG A 1 94 ? 4.828 10.117 4.406 1 98.69 94 ARG A N 1
ATOM 751 C CA . ARG A 1 94 ? 5.75 9 4.199 1 98.69 94 ARG A CA 1
ATOM 752 C C . ARG A 1 94 ? 5.48 7.875 5.191 1 98.69 94 ARG A C 1
ATOM 754 O O . ARG A 1 94 ? 5.543 6.699 4.836 1 98.69 94 ARG A O 1
ATOM 761 N N . CYS A 1 95 ? 5.129 8.25 6.41 1 97.62 95 CYS A N 1
ATOM 762 C CA . CYS A 1 95 ? 4.824 7.234 7.414 1 97.62 95 CYS A CA 1
ATOM 763 C C . CYS A 1 95 ? 3.568 6.453 7.039 1 97.62 95 CYS A C 1
ATOM 765 O O . CYS A 1 95 ? 3.562 5.223 7.078 1 97.62 95 CYS A O 1
ATOM 767 N N . ILE A 1 96 ? 2.572 7.184 6.648 1 98.69 96 ILE A N 1
ATOM 768 C CA . ILE A 1 96 ? 1.325 6.539 6.258 1 98.69 96 ILE A CA 1
ATOM 769 C C . ILE A 1 96 ? 1.575 5.609 5.07 1 98.69 96 ILE A C 1
ATOM 771 O O . ILE A 1 96 ? 1.115 4.465 5.066 1 98.69 96 ILE A O 1
ATOM 775 N N . ALA A 1 97 ? 2.287 6.086 4.105 1 98.88 97 ALA A N 1
ATOM 776 C CA . ALA A 1 97 ? 2.551 5.301 2.902 1 98.88 97 ALA A CA 1
ATOM 777 C C . ALA A 1 97 ? 3.383 4.062 3.227 1 98.88 97 ALA A C 1
ATOM 779 O O . ALA A 1 97 ? 3.086 2.967 2.744 1 98.88 97 ALA A O 1
ATOM 780 N N . ALA A 1 98 ? 4.383 4.242 4.027 1 98.81 98 ALA A N 1
ATOM 781 C CA . ALA A 1 98 ? 5.246 3.119 4.391 1 98.81 98 ALA A CA 1
ATOM 782 C C . ALA A 1 98 ? 4.469 2.07 5.184 1 98.81 98 ALA A C 1
ATOM 784 O O . ALA A 1 98 ? 4.684 0.868 5.004 1 98.81 98 ALA A O 1
ATOM 785 N N . GLU A 1 99 ? 3.619 2.527 6.031 1 98.38 99 GLU A N 1
ATOM 786 C CA . GLU A 1 99 ? 2.773 1.597 6.77 1 98.38 99 GLU A CA 1
ATOM 787 C C . GLU A 1 99 ? 1.902 0.772 5.828 1 98.38 99 GLU A C 1
ATOM 789 O O . GLU A 1 99 ? 1.642 -0.405 6.082 1 98.38 99 GLU A O 1
ATOM 794 N N . MET A 1 100 ? 1.47 1.379 4.773 1 98.88 100 MET A N 1
ATOM 795 C CA . MET A 1 100 ? 0.661 0.649 3.803 1 98.88 100 MET A CA 1
ATOM 796 C C . MET A 1 100 ? 1.493 -0.409 3.086 1 98.88 100 MET A C 1
ATOM 798 O O . MET A 1 100 ? 0.994 -1.491 2.771 1 98.88 100 MET A O 1
ATOM 802 N N . ILE A 1 101 ? 2.785 -0.094 2.781 1 98.94 101 ILE A N 1
ATOM 803 C CA . ILE A 1 101 ? 3.646 -1.113 2.191 1 98.94 101 ILE A CA 1
ATOM 804 C C . ILE A 1 101 ? 3.748 -2.311 3.133 1 98.94 101 ILE A C 1
ATOM 806 O O . ILE A 1 101 ? 3.621 -3.459 2.701 1 98.94 101 ILE A O 1
ATOM 810 N N . PHE A 1 102 ? 3.939 -2.01 4.398 1 98.88 102 PHE A N 1
ATOM 811 C CA . PHE A 1 102 ? 4.027 -3.064 5.402 1 98.88 102 PHE A CA 1
ATOM 812 C C . PHE A 1 102 ? 2.732 -3.867 5.453 1 98.88 102 PHE A C 1
ATOM 814 O O . PHE A 1 102 ? 2.756 -5.098 5.387 1 98.88 102 PHE A O 1
ATOM 821 N N . HIS A 1 103 ? 1.656 -3.189 5.547 1 98.81 103 HIS A N 1
ATOM 822 C CA . HIS A 1 103 ? 0.346 -3.82 5.664 1 98.81 103 HIS A CA 1
ATOM 823 C C . HIS A 1 103 ? 0.051 -4.699 4.453 1 98.81 103 HIS A C 1
ATOM 825 O O . HIS A 1 103 ? -0.335 -5.863 4.605 1 98.81 103 HIS A O 1
ATOM 831 N N . ILE A 1 104 ? 0.259 -4.215 3.258 1 98.94 104 ILE A N 1
ATOM 832 C CA . ILE A 1 104 ? -0.065 -4.957 2.045 1 98.94 104 ILE A CA 1
ATOM 833 C C . ILE A 1 104 ? 0.931 -6.098 1.856 1 98.94 104 ILE A C 1
ATOM 835 O O . ILE A 1 104 ? 0.563 -7.184 1.396 1 98.94 104 ILE A O 1
ATOM 839 N N . GLY A 1 105 ? 2.211 -5.828 2.262 1 98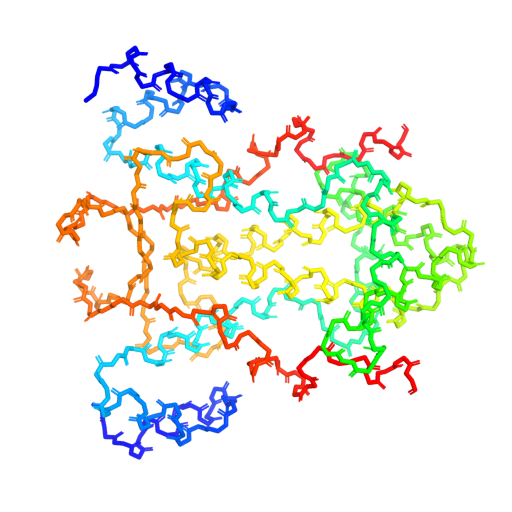.88 105 GLY A N 1
ATOM 840 C CA . GLY A 1 105 ? 3.152 -6.938 2.287 1 98.88 105 GLY A CA 1
ATOM 841 C C . GLY A 1 105 ? 2.699 -8.086 3.166 1 98.88 105 GLY A C 1
ATOM 842 O O . GLY A 1 105 ? 2.848 -9.25 2.799 1 98.88 105 GLY A O 1
ATOM 843 N N . TYR A 1 106 ? 2.176 -7.746 4.301 1 98.75 106 TYR A N 1
ATOM 844 C CA . TYR A 1 106 ? 1.643 -8.758 5.211 1 98.75 106 TYR A CA 1
ATOM 845 C C . TYR A 1 106 ? 0.406 -9.422 4.621 1 98.75 106 TYR A C 1
ATOM 847 O O . TYR A 1 106 ? 0.241 -10.641 4.727 1 98.75 106 TYR A O 1
ATOM 855 N N . LEU A 1 107 ? -0.434 -8.617 4.027 1 98.81 107 LEU A N 1
ATOM 856 C CA . LEU A 1 107 ? -1.644 -9.094 3.369 1 98.81 107 LEU A CA 1
ATOM 857 C C . LEU A 1 107 ? -1.307 -10.133 2.301 1 98.81 107 LEU A C 1
ATOM 859 O O . LEU A 1 107 ? -1.981 -11.156 2.188 1 98.81 107 LEU A O 1
ATOM 863 N N . ILE A 1 108 ? -0.281 -9.867 1.514 1 98.81 108 ILE A N 1
ATOM 864 C CA . ILE A 1 108 ? 0.171 -10.789 0.477 1 98.81 108 ILE A CA 1
ATOM 865 C C . ILE A 1 108 ? 0.607 -12.102 1.113 1 98.81 108 ILE A C 1
ATOM 867 O O . ILE A 1 108 ? 0.369 -13.18 0.557 1 98.81 108 ILE A O 1
ATOM 871 N N . ALA A 1 109 ? 1.158 -12.031 2.285 1 98 109 ALA A N 1
ATOM 872 C CA . ALA A 1 109 ? 1.708 -13.211 2.957 1 98 109 ALA A CA 1
ATOM 873 C C . ALA A 1 109 ? 0.604 -14.023 3.627 1 98 109 ALA A C 1
ATOM 875 O O . ALA A 1 109 ? 0.753 -15.227 3.832 1 98 109 ALA A O 1
ATOM 876 N N . ASP A 1 110 ? -0.489 -13.336 3.957 1 97.88 110 ASP A N 1
ATOM 877 C CA . ASP A 1 110 ? -1.479 -14 4.801 1 97.88 110 ASP A CA 1
ATOM 878 C C . ASP A 1 110 ? -2.895 -13.57 4.426 1 97.88 110 ASP A C 1
ATOM 880 O O . ASP A 1 110 ? -3.443 -12.641 5.016 1 97.88 110 ASP A O 1
ATOM 884 N N . SER A 1 111 ? -3.512 -14.383 3.619 1 98.19 111 SER A N 1
ATOM 885 C CA . SER A 1 111 ? -4.871 -14.086 3.182 1 98.19 111 SER A CA 1
ATOM 886 C C . SER A 1 111 ? -5.863 -14.219 4.332 1 98.19 111 SER A C 1
ATOM 888 O O . SER A 1 111 ? -6.922 -13.594 4.324 1 98.19 111 SER A O 1
ATOM 890 N N . SER A 1 112 ? -5.543 -14.984 5.32 1 97.81 112 SER A N 1
ATOM 891 C CA . SER A 1 112 ? -6.449 -15.227 6.438 1 97.81 112 SER A CA 1
ATOM 892 C C . SER A 1 112 ? -6.539 -14.008 7.352 1 97.81 112 SER A C 1
ATOM 894 O O . SER A 1 112 ? -7.422 -13.938 8.211 1 97.81 112 SER A O 1
ATOM 896 N N . SER A 1 113 ? -5.668 -13.055 7.137 1 97.94 113 SER A N 1
ATOM 897 C CA . SER A 1 113 ? -5.684 -11.844 7.949 1 97.94 113 SER A CA 1
ATOM 898 C C . SER A 1 113 ? -6.863 -10.945 7.578 1 97.94 113 SER A C 1
ATOM 900 O O . SER A 1 113 ? -7.227 -10.047 8.336 1 97.94 113 SER A O 1
ATOM 902 N N . VAL A 1 114 ? -7.43 -11.109 6.387 1 98.62 114 VAL A N 1
ATOM 903 C CA . VAL A 1 114 ? -8.57 -10.312 5.945 1 98.62 114 VAL A CA 1
ATOM 904 C C . VAL A 1 114 ? -9.82 -10.719 6.727 1 98.62 114 VAL A C 1
ATOM 906 O O . VAL A 1 114 ? -10.188 -11.891 6.75 1 98.62 114 VAL A O 1
ATOM 909 N N . LYS A 1 115 ? -10.414 -9.773 7.324 1 98.19 115 LYS A N 1
ATOM 910 C CA . LYS A 1 115 ? -11.617 -10.031 8.109 1 98.19 115 LYS A CA 1
ATOM 911 C C . LYS A 1 115 ? -12.688 -10.695 7.254 1 98.19 115 LYS A C 1
ATOM 913 O O . LYS A 1 115 ? -13.102 -10.156 6.23 1 98.19 115 LYS A O 1
ATOM 918 N N . GLY A 1 116 ? -13.07 -11.938 7.641 1 98.25 116 GLY A N 1
ATOM 919 C CA . GLY A 1 116 ? -14.172 -12.625 6.988 1 98.25 116 GLY A CA 1
ATOM 920 C C . GLY A 1 116 ? -13.711 -13.547 5.871 1 98.25 116 GLY A C 1
ATOM 921 O O . GLY A 1 116 ? -14.523 -14.273 5.293 1 98.25 116 GLY A O 1
ATOM 922 N N . ASN A 1 117 ? -12.477 -13.594 5.586 1 98.5 117 ASN A N 1
ATOM 923 C CA . ASN A 1 117 ? -12.008 -14.445 4.492 1 98.5 117 ASN A CA 1
ATOM 924 C C . ASN A 1 117 ? -11.836 -15.891 4.938 1 98.5 117 ASN A C 1
ATOM 926 O O . ASN A 1 117 ? -10.961 -16.203 5.746 1 98.5 117 ASN A O 1
ATOM 930 N N . GLU A 1 118 ? -12.602 -16.719 4.512 1 97.5 118 GLU A N 1
ATOM 931 C CA . GLU A 1 118 ? -12.492 -18.156 4.66 1 97.5 118 GLU A CA 1
ATOM 932 C C . GLU A 1 118 ? -12.609 -18.875 3.314 1 97.5 118 GLU A C 1
ATOM 934 O O . GLU A 1 118 ? -12.805 -20.078 3.26 1 97.5 118 GLU A O 1
ATOM 939 N N . TYR A 1 119 ? -12.492 -18.062 2.258 1 97.38 119 TYR A N 1
ATOM 940 C CA . TYR A 1 119 ? -12.938 -18.562 0.961 1 97.38 119 TYR A CA 1
ATOM 941 C C . TYR A 1 119 ? -11.766 -18.75 0.014 1 97.38 119 TYR A C 1
ATOM 943 O O . TYR A 1 119 ? -11.773 -19.656 -0.825 1 97.38 119 TYR A O 1
ATOM 951 N N . VAL A 1 120 ? -10.781 -17.859 0.143 1 98.25 120 VAL A N 1
ATOM 952 C CA . VAL A 1 120 ? -9.758 -17.891 -0.896 1 98.25 120 VAL A CA 1
ATOM 953 C C . VAL A 1 120 ? -8.375 -17.734 -0.263 1 98.25 120 VAL A C 1
ATOM 955 O O . VAL A 1 120 ? -8.25 -17.281 0.873 1 98.25 120 VAL A O 1
ATOM 958 N N . ASP A 1 121 ? -7.395 -18.172 -0.928 1 98.5 121 ASP A N 1
ATOM 959 C CA . ASP A 1 121 ? -5.98 -17.938 -0.647 1 98.5 121 ASP A CA 1
ATOM 960 C C . ASP A 1 121 ? -5.258 -17.406 -1.881 1 98.5 121 ASP A C 1
ATOM 962 O O . ASP A 1 121 ? -5.738 -17.562 -3.006 1 98.5 121 ASP A O 1
ATOM 966 N N . TRP A 1 122 ? -4.18 -16.703 -1.651 1 98.75 122 TRP A N 1
ATOM 967 C CA . TRP A 1 122 ? -3.434 -16.156 -2.781 1 98.75 122 TRP A CA 1
ATOM 968 C C . TRP A 1 122 ? -1.934 -16.188 -2.51 1 98.75 122 TRP A C 1
ATOM 970 O O . TRP A 1 122 ? -1.504 -16.516 -1.399 1 98.75 122 TRP A O 1
ATOM 980 N N . ALA A 1 123 ? -1.156 -15.93 -3.486 1 98.5 123 ALA A N 1
ATOM 981 C CA . ALA A 1 123 ? 0.295 -15.789 -3.404 1 98.5 123 ALA A CA 1
ATOM 982 C C . ALA A 1 123 ? 0.815 -14.844 -4.484 1 98.5 123 ALA A C 1
ATOM 984 O O . ALA A 1 123 ? 0.265 -14.789 -5.586 1 98.5 123 ALA A O 1
ATOM 985 N N . LEU A 1 124 ? 1.737 -14.094 -4.125 1 98.81 124 LEU A N 1
ATOM 986 C CA . LEU A 1 124 ? 2.564 -13.398 -5.105 1 98.81 124 LEU A CA 1
ATOM 987 C C . LEU A 1 124 ? 3.711 -14.289 -5.578 1 98.81 124 LEU A C 1
ATOM 989 O O . LEU A 1 124 ? 4.445 -14.844 -4.762 1 98.81 124 LEU A O 1
ATOM 993 N N . VAL A 1 125 ? 3.824 -14.43 -6.926 1 98.56 125 VAL A N 1
ATOM 994 C CA . VAL A 1 125 ? 4.816 -15.367 -7.445 1 98.56 125 VAL A CA 1
ATOM 995 C C . VAL A 1 125 ? 5.621 -14.703 -8.562 1 98.56 125 VAL A C 1
ATOM 997 O O . VAL A 1 125 ? 5.098 -13.867 -9.297 1 98.56 125 VAL A O 1
ATOM 1000 N N . GLN A 1 126 ? 6.836 -15.023 -8.602 1 98.62 126 GLN A N 1
ATOM 1001 C CA . GLN A 1 126 ? 7.609 -14.703 -9.797 1 98.62 126 GLN A CA 1
ATOM 1002 C C . GLN A 1 126 ? 7.266 -15.641 -10.945 1 98.62 126 GLN A C 1
ATOM 1004 O O . GLN A 1 126 ? 7.129 -16.844 -10.75 1 98.62 126 GLN A O 1
ATOM 1009 N N . ILE A 1 127 ? 7.145 -15.062 -12.125 1 97.75 127 ILE A N 1
ATOM 1010 C CA . ILE A 1 127 ? 6.82 -15.883 -13.289 1 97.75 127 ILE A CA 1
ATOM 1011 C C . ILE A 1 127 ? 7.867 -15.672 -14.375 1 97.75 127 ILE A C 1
ATOM 1013 O O . ILE A 1 127 ? 8.547 -14.641 -14.406 1 97.75 127 ILE A O 1
ATOM 1017 N N . ASP A 1 128 ? 8.023 -16.672 -15.227 1 96.06 128 ASP A N 1
ATOM 1018 C CA . ASP A 1 128 ? 8.906 -16.516 -16.375 1 96.06 128 ASP A CA 1
ATOM 1019 C C . ASP A 1 128 ? 8.148 -15.938 -17.578 1 96.06 128 ASP A C 1
ATOM 1021 O O . ASP A 1 128 ? 6.988 -15.547 -17.453 1 96.06 128 ASP A O 1
ATOM 1025 N N . ASN A 1 129 ? 8.867 -15.852 -18.656 1 93.62 129 ASN A N 1
ATOM 1026 C CA . ASN A 1 129 ? 8.312 -15.227 -19.844 1 93.62 129 ASN A CA 1
ATOM 1027 C C . ASN A 1 129 ? 7.109 -16 -20.391 1 93.62 129 ASN A C 1
ATOM 1029 O O . ASN A 1 129 ? 6.285 -15.453 -21.109 1 93.62 129 ASN A O 1
ATOM 1033 N N . GLU A 1 130 ? 7.031 -17.281 -19.984 1 93.06 130 GLU A N 1
ATOM 1034 C CA . GLU A 1 130 ? 5.938 -18.125 -20.453 1 93.06 130 GLU A CA 1
ATOM 1035 C C . GLU A 1 130 ? 4.797 -18.156 -19.438 1 93.06 130 GLU A C 1
ATOM 1037 O O . GLU A 1 130 ? 3.783 -18.828 -19.656 1 93.06 130 GLU A O 1
ATOM 1042 N N . GLY A 1 131 ? 4.961 -17.453 -18.328 1 90.81 131 GLY A N 1
ATOM 1043 C CA . GLY A 1 131 ? 3.922 -17.375 -17.312 1 90.81 131 GLY A CA 1
ATOM 1044 C C . GLY A 1 131 ? 4.012 -18.5 -16.281 1 90.81 131 GLY A C 1
ATOM 1045 O O . GLY A 1 131 ? 3.123 -18.641 -15.445 1 90.81 131 GLY A O 1
ATOM 1046 N N . ASN A 1 132 ? 5.113 -19.312 -16.391 1 93.94 132 ASN A N 1
ATOM 1047 C CA . ASN A 1 132 ? 5.301 -20.375 -15.414 1 93.94 132 ASN A CA 1
ATOM 1048 C C . ASN A 1 132 ? 5.82 -19.812 -14.086 1 93.94 132 ASN A C 1
ATOM 1050 O O . ASN A 1 132 ? 6.637 -18.891 -14.07 1 93.94 132 ASN A O 1
ATOM 1054 N N . ILE A 1 133 ? 5.422 -20.484 -13.039 1 94.62 133 ILE A N 1
ATOM 1055 C CA . ILE A 1 133 ? 5.82 -20.031 -11.711 1 94.62 133 ILE A CA 1
ATOM 1056 C C . ILE A 1 133 ? 7.277 -20.422 -11.453 1 94.62 133 ILE A C 1
ATOM 1058 O O . ILE A 1 133 ? 7.66 -21.578 -11.625 1 94.62 133 ILE A O 1
ATOM 1062 N N . ILE A 1 134 ? 8.016 -19.484 -11.062 1 95.44 134 ILE A N 1
ATOM 1063 C CA . ILE A 1 134 ? 9.391 -19.703 -10.641 1 95.44 134 ILE A CA 1
ATOM 1064 C C . ILE A 1 134 ? 9.438 -19.953 -9.133 1 95.44 134 ILE A C 1
ATOM 1066 O O . ILE A 1 134 ? 10.109 -20.891 -8.68 1 95.44 134 ILE A O 1
ATOM 1070 N N . GLY A 1 135 ? 8.719 -19.172 -8.367 1 95.62 135 GLY A N 1
ATOM 1071 C CA . GLY A 1 135 ? 8.672 -19.312 -6.922 1 95.62 135 GLY A CA 1
ATOM 1072 C C . GLY A 1 135 ? 7.887 -18.219 -6.238 1 95.62 135 GLY A C 1
ATOM 1073 O O . GLY A 1 135 ? 7.594 -17.188 -6.855 1 95.62 135 GLY A O 1
ATOM 1074 N N . PRO A 1 136 ? 7.562 -18.438 -5.023 1 97.12 136 PRO A N 1
ATOM 1075 C CA . PRO A 1 136 ? 6.793 -17.438 -4.281 1 97.12 136 PRO A CA 1
ATOM 1076 C C . PRO A 1 136 ? 7.641 -16.234 -3.846 1 97.12 136 PRO A C 1
ATOM 1078 O O . PRO A 1 136 ? 8.812 -16.406 -3.49 1 97.12 136 PRO A O 1
ATOM 1081 N N . ILE A 1 137 ? 7.094 -15.102 -4.023 1 98.25 137 ILE A N 1
ATOM 1082 C CA . ILE A 1 137 ? 7.645 -13.883 -3.436 1 98.25 137 ILE A CA 1
ATOM 1083 C C . ILE A 1 137 ? 7.004 -13.633 -2.072 1 98.25 137 ILE A C 1
ATOM 1085 O O . ILE A 1 137 ? 5.875 -13.148 -1.991 1 98.25 137 ILE A O 1
ATOM 1089 N N . SER A 1 138 ? 7.66 -13.938 -0.955 1 95.5 138 SER A N 1
ATOM 1090 C CA . SER A 1 138 ? 7.082 -13.867 0.383 1 95.5 138 SER A CA 1
ATOM 1091 C C . SER A 1 138 ? 7.902 -12.961 1.291 1 95.5 138 SER A C 1
ATOM 1093 O O . SER A 1 138 ? 8.961 -12.461 0.892 1 95.5 138 SER A O 1
ATOM 1095 N N . GLY A 1 139 ? 7.371 -12.664 2.338 1 97.4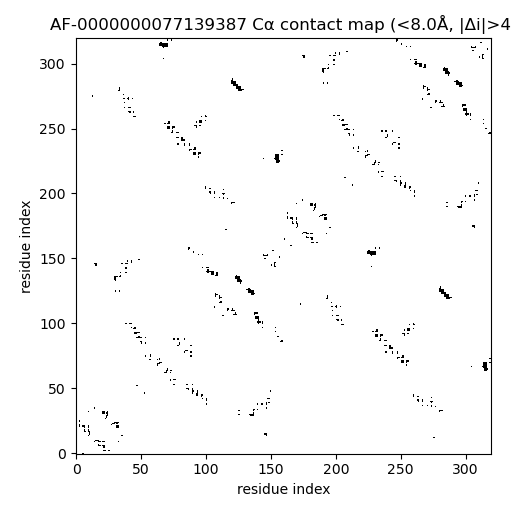4 139 GLY A N 1
ATOM 1096 C CA . GLY A 1 139 ? 8.102 -11.969 3.383 1 97.44 139 GLY A CA 1
ATOM 1097 C C . GLY A 1 139 ? 8.344 -10.508 3.066 1 97.44 139 GLY A C 1
ATOM 1098 O O . GLY A 1 139 ? 9.297 -9.906 3.57 1 97.44 139 GLY A O 1
ATOM 1099 N N . LEU A 1 140 ? 7.559 -9.914 2.221 1 98.75 140 LEU A N 1
ATOM 1100 C CA . LEU A 1 140 ? 7.742 -8.516 1.835 1 98.75 140 LEU A CA 1
ATOM 1101 C C . LEU A 1 140 ? 7.746 -7.609 3.062 1 98.75 140 LEU A C 1
ATOM 1103 O O . LEU A 1 140 ? 8.625 -6.758 3.203 1 98.75 140 LEU A O 1
ATOM 1107 N N . HIS A 1 141 ? 6.852 -7.828 4.039 1 98.75 141 HIS A N 1
ATOM 1108 C CA . HIS A 1 141 ? 6.668 -6.961 5.195 1 98.75 141 HIS A CA 1
ATOM 1109 C C . HIS A 1 141 ? 7.906 -6.969 6.09 1 98.75 141 HIS A C 1
ATOM 1111 O O . HIS A 1 141 ? 8.195 -5.98 6.766 1 98.75 141 HIS A O 1
ATOM 1117 N N . GLU A 1 142 ? 8.695 -7.969 5.965 1 98.38 142 GLU A N 1
ATOM 1118 C CA . GLU A 1 142 ? 9.859 -8.117 6.828 1 98.38 142 GLU A CA 1
ATOM 1119 C C . GLU A 1 142 ? 10.992 -7.199 6.391 1 98.38 142 GLU A C 1
ATOM 1121 O O . GLU A 1 142 ? 11.914 -6.926 7.164 1 98.38 142 GLU A O 1
ATOM 1126 N N . SER A 1 143 ? 10.914 -6.723 5.152 1 98.5 143 SER A N 1
ATOM 1127 C CA . SER A 1 143 ? 12.055 -5.984 4.613 1 98.5 143 SER A CA 1
ATOM 1128 C C . SER A 1 143 ? 11.656 -4.566 4.215 1 98.5 143 SER A C 1
ATOM 1130 O O . SER A 1 143 ? 12.391 -3.891 3.494 1 98.5 143 SER A O 1
ATOM 1132 N N . VAL A 1 144 ? 10.523 -4.133 4.656 1 98.81 144 VAL A N 1
ATOM 1133 C CA . VAL A 1 144 ? 10.055 -2.803 4.289 1 98.81 144 VAL A CA 1
ATOM 1134 C C . VAL A 1 144 ? 11.031 -1.747 4.801 1 98.81 144 VAL A C 1
ATOM 1136 O O . VAL A 1 144 ? 11.516 -0.916 4.031 1 98.81 144 VAL A O 1
ATOM 1139 N N . LEU A 1 145 ? 11.391 -1.801 6.055 1 98.31 145 LEU A N 1
ATOM 1140 C CA . LEU A 1 145 ? 12.25 -0.778 6.645 1 98.31 145 LEU A CA 1
ATOM 1141 C C . LEU A 1 145 ? 13.656 -0.841 6.055 1 98.31 145 LEU A C 1
ATOM 1143 O O . LEU A 1 145 ? 14.242 0.193 5.734 1 98.31 145 LEU A O 1
ATOM 1147 N N . GLU A 1 146 ? 14.109 -2.018 5.832 1 97.94 146 GLU A N 1
ATOM 1148 C CA . GLU A 1 146 ? 15.461 -2.174 5.309 1 97.94 146 GLU A CA 1
ATOM 1149 C C . GLU A 1 146 ? 15.57 -1.643 3.881 1 97.94 146 GLU A C 1
ATOM 1151 O O . GLU A 1 146 ? 16.641 -1.236 3.441 1 97.94 146 GLU A O 1
ATOM 1156 N N . THR A 1 147 ? 14.453 -1.603 3.148 1 98.62 147 THR A N 1
ATOM 1157 C CA . THR A 1 147 ? 14.508 -1.215 1.743 1 98.62 147 THR A CA 1
ATOM 1158 C C . THR A 1 147 ? 14.039 0.228 1.562 1 98.62 147 THR A C 1
ATOM 1160 O O . THR A 1 147 ? 13.844 0.685 0.435 1 98.62 147 THR A O 1
ATOM 1163 N N . ASP A 1 148 ? 13.812 0.943 2.701 1 98.5 148 ASP A N 1
ATOM 1164 C CA . ASP A 1 148 ? 13.602 2.385 2.633 1 98.5 148 ASP A CA 1
ATOM 1165 C C . ASP A 1 148 ? 14.711 3.064 1.825 1 98.5 148 ASP A C 1
ATOM 1167 O O . ASP A 1 148 ? 15.883 3.016 2.201 1 98.5 148 ASP A O 1
ATOM 1171 N N . PRO A 1 149 ? 14.297 3.707 0.711 1 97.5 149 PRO A N 1
ATOM 1172 C CA . PRO A 1 149 ? 15.336 4.234 -0.176 1 97.5 149 PRO A CA 1
ATOM 1173 C C . PRO A 1 149 ? 16.141 5.371 0.46 1 97.5 149 PRO A C 1
ATOM 1175 O O . PRO A 1 149 ? 17.219 5.715 -0.021 1 97.5 149 PRO A O 1
ATOM 1178 N N . THR A 1 150 ? 15.641 5.988 1.526 1 96.38 150 THR A N 1
ATOM 1179 C CA . THR A 1 150 ? 16.375 7.062 2.188 1 96.38 150 THR A CA 1
ATOM 1180 C C . THR A 1 150 ? 17.484 6.496 3.064 1 96.38 150 THR A C 1
ATOM 1182 O O . THR A 1 150 ? 18.391 7.223 3.465 1 96.38 150 THR A O 1
ATOM 1185 N N . GLY A 1 151 ? 17.375 5.277 3.406 1 96.38 151 GLY A N 1
ATOM 1186 C CA . GLY A 1 151 ? 18.359 4.637 4.277 1 96.38 151 GLY A CA 1
ATOM 1187 C C . GLY A 1 151 ? 18.078 4.871 5.75 1 96.38 151 GLY A C 1
ATOM 1188 O O . GLY A 1 151 ? 18.797 4.344 6.609 1 96.38 151 GLY A O 1
ATOM 1189 N N . ASN A 1 152 ? 16.984 5.543 6.078 1 95.75 152 ASN A N 1
ATOM 1190 C CA . ASN A 1 152 ? 16.734 5.938 7.457 1 95.75 152 ASN A CA 1
ATOM 1191 C C . ASN A 1 152 ? 15.789 4.961 8.148 1 95.75 152 ASN A C 1
ATOM 1193 O O . ASN A 1 152 ? 15.516 5.094 9.344 1 95.75 152 ASN A O 1
ATOM 1197 N N . GLU A 1 153 ? 15.273 4.02 7.434 1 97 153 GLU A N 1
ATOM 1198 C CA . GLU A 1 153 ? 14.352 3.027 7.977 1 97 153 GLU A CA 1
ATOM 1199 C C . GLU A 1 153 ? 13.164 3.695 8.664 1 97 153 GLU A C 1
ATOM 1201 O O . GLU A 1 153 ? 12.773 3.297 9.766 1 97 153 GLU A O 1
ATOM 1206 N N . MET A 1 154 ? 12.719 4.793 8.164 1 96.44 154 MET A N 1
ATOM 1207 C CA . MET A 1 154 ? 11.547 5.551 8.594 1 96.44 154 MET A CA 1
ATOM 1208 C C . MET A 1 154 ? 11.766 6.164 9.969 1 96.44 154 MET A C 1
ATOM 1210 O O . MET A 1 154 ? 10.805 6.453 10.688 1 96.44 154 MET A O 1
ATOM 1214 N N . ARG A 1 155 ? 13.016 6.285 10.312 1 94.88 155 ARG A N 1
ATOM 1215 C CA . ARG A 1 155 ? 13.305 7.141 11.461 1 94.88 155 ARG A CA 1
ATOM 1216 C C . ARG A 1 155 ? 13.195 8.617 11.086 1 94.88 155 ARG A C 1
ATOM 1218 O O . ARG A 1 155 ? 13.531 9.008 9.969 1 94.88 155 ARG A O 1
ATOM 1225 N N . PRO A 1 156 ? 12.68 9.414 11.984 1 92.69 156 PRO A N 1
ATOM 1226 C CA . PRO A 1 156 ? 12.414 10.812 11.656 1 92.69 156 PRO A CA 1
ATOM 1227 C C . PRO A 1 156 ? 13.664 11.695 11.742 1 92.69 156 PRO A C 1
ATOM 1229 O O . PRO A 1 156 ? 13.695 12.656 12.508 1 92.69 156 PRO A O 1
ATOM 1232 N N . VAL A 1 157 ? 14.531 11.562 10.898 1 88.44 157 VAL A N 1
ATOM 1233 C CA . VAL A 1 157 ? 15.852 12.188 10.969 1 88.44 157 VAL A CA 1
ATOM 1234 C C . VAL A 1 157 ? 15.734 13.672 10.641 1 88.44 157 VAL A C 1
ATOM 1236 O O . VAL A 1 157 ? 16.531 14.484 11.125 1 88.44 157 VAL A O 1
ATOM 1239 N N . ASN A 1 158 ? 14.695 14.047 9.945 1 84 158 ASN A N 1
ATOM 1240 C CA . ASN A 1 158 ? 14.547 15.43 9.508 1 84 158 ASN A CA 1
ATOM 1241 C C . ASN A 1 158 ? 13.734 16.25 10.508 1 84 158 ASN A C 1
ATOM 1243 O O . ASN A 1 158 ? 13.586 17.453 10.352 1 84 158 ASN A O 1
ATOM 1247 N N . LEU A 1 159 ? 13.188 15.641 11.523 1 84.75 159 LEU A N 1
ATOM 1248 C CA . LEU A 1 159 ? 12.32 16.344 12.461 1 84.75 159 LEU A CA 1
ATOM 1249 C C . LEU A 1 159 ? 13.047 16.609 13.773 1 84.75 159 LEU A C 1
ATOM 1251 O O . LEU A 1 159 ? 12.586 17.422 14.586 1 84.75 159 LEU A O 1
ATOM 1255 N N . ILE A 1 160 ? 14.172 15.883 14.016 1 66.94 160 ILE A N 1
ATOM 1256 C CA . ILE A 1 160 ? 14.93 16.062 15.25 1 66.94 160 ILE A CA 1
ATOM 1257 C C . ILE A 1 160 ? 16.188 16.875 14.969 1 66.94 160 ILE A C 1
ATOM 1259 O O . ILE A 1 160 ? 16.766 16.781 13.883 1 66.94 160 ILE A O 1
ATOM 1263 N N . MET B 1 1 ? -19.172 -23.141 -7.246 1 75.75 1 MET B N 1
ATOM 1264 C CA . MET B 1 1 ? -20.062 -22.344 -6.406 1 75.75 1 MET B CA 1
ATOM 1265 C C . MET B 1 1 ? -21.234 -21.781 -7.219 1 75.75 1 MET B C 1
ATOM 1267 O O . MET B 1 1 ? -21.047 -21.391 -8.375 1 75.75 1 MET B O 1
ATOM 1271 N N . GLU B 1 2 ? -22.438 -21.938 -6.719 1 88.62 2 GLU B N 1
ATOM 1272 C CA . GLU B 1 2 ? -23.625 -21.438 -7.406 1 88.62 2 GLU B CA 1
ATOM 1273 C C . GLU B 1 2 ? -23.672 -19.906 -7.367 1 88.62 2 GLU B C 1
ATOM 1275 O O . GLU B 1 2 ? -23.156 -19.297 -6.434 1 88.62 2 GLU B O 1
ATOM 1280 N N . LYS B 1 3 ? -24.234 -19.391 -8.438 1 94.06 3 LYS B N 1
ATOM 1281 C CA . LYS B 1 3 ? -24.281 -17.938 -8.586 1 94.06 3 LYS B CA 1
ATOM 1282 C C . LYS B 1 3 ? -24.922 -17.281 -7.363 1 94.06 3 LYS B C 1
ATOM 1284 O O . LYS B 1 3 ? -24.391 -16.312 -6.82 1 94.06 3 LYS B O 1
ATOM 1289 N N . LYS B 1 4 ? -25.953 -17.797 -6.91 1 96.31 4 LYS B N 1
ATOM 1290 C CA . LYS B 1 4 ? -26.672 -17.219 -5.773 1 96.31 4 LYS B CA 1
ATOM 1291 C C . LYS B 1 4 ? -25.812 -17.25 -4.512 1 96.31 4 LYS B C 1
ATOM 1293 O O . LYS B 1 4 ? -25.828 -16.297 -3.723 1 96.31 4 LYS B O 1
ATOM 1298 N N . GLU B 1 5 ? -25.141 -18.328 -4.324 1 97.19 5 GLU B N 1
ATOM 1299 C CA . GLU B 1 5 ? -24.25 -18.469 -3.172 1 97.19 5 GLU B CA 1
ATOM 1300 C C . GLU B 1 5 ? -23.125 -17.438 -3.225 1 97.19 5 GLU B C 1
ATOM 1302 O O . GLU B 1 5 ? -22.781 -16.828 -2.209 1 97.19 5 GLU B O 1
ATOM 1307 N N . LEU B 1 6 ? -22.609 -17.281 -4.395 1 98.12 6 LEU B N 1
ATOM 1308 C CA . LEU B 1 6 ? -21.5 -16.344 -4.578 1 98.12 6 LEU B CA 1
ATOM 1309 C C . LEU B 1 6 ? -21.969 -14.906 -4.332 1 98.12 6 LEU B C 1
ATOM 1311 O O . LEU B 1 6 ? -21.25 -14.109 -3.734 1 98.12 6 LEU B O 1
ATOM 1315 N N . ILE B 1 7 ? -23.156 -14.586 -4.785 1 98.5 7 ILE B N 1
ATOM 1316 C CA . ILE B 1 7 ? -23.734 -13.266 -4.531 1 98.5 7 ILE B CA 1
ATOM 1317 C C . ILE B 1 7 ? -23.859 -13.039 -3.025 1 98.5 7 ILE B C 1
ATOM 1319 O O . ILE B 1 7 ? -23.5 -11.977 -2.521 1 98.5 7 ILE B O 1
ATOM 1323 N N . ASN B 1 8 ? -24.281 -14.055 -2.318 1 98.38 8 ASN B N 1
ATOM 1324 C CA . ASN B 1 8 ? -24.453 -13.961 -0.873 1 98.38 8 ASN B CA 1
ATOM 1325 C C . ASN B 1 8 ? -23.125 -13.758 -0.158 1 98.38 8 ASN B C 1
ATOM 1327 O O . ASN B 1 8 ? -23.047 -13.023 0.829 1 98.38 8 ASN B O 1
ATOM 1331 N N . ILE B 1 9 ? -22.125 -14.422 -0.661 1 98.56 9 ILE B N 1
ATOM 1332 C CA . ILE B 1 9 ? -20.797 -14.281 -0.069 1 98.56 9 ILE B CA 1
ATOM 1333 C C . ILE B 1 9 ? -20.297 -12.852 -0.249 1 98.56 9 ILE B C 1
ATOM 1335 O O . ILE B 1 9 ? -19.859 -12.211 0.712 1 98.56 9 ILE B O 1
ATOM 1339 N N . PHE B 1 10 ? -20.422 -12.305 -1.447 1 98.69 10 PHE B N 1
ATOM 1340 C CA . PHE B 1 10 ? -20.016 -10.93 -1.699 1 98.69 10 PHE B CA 1
ATOM 1341 C C . PHE B 1 10 ? -20.797 -9.969 -0.81 1 98.69 10 PHE B C 1
ATOM 1343 O O . PHE B 1 10 ? -20.234 -9.016 -0.266 1 98.69 10 PHE B O 1
ATOM 1350 N N . ALA B 1 11 ? -22.062 -10.188 -0.663 1 98.5 11 ALA B N 1
ATOM 1351 C CA . ALA B 1 11 ? -22.906 -9.328 0.164 1 98.5 11 ALA B CA 1
ATOM 1352 C C . ALA B 1 11 ? -22.484 -9.391 1.629 1 98.5 11 ALA B C 1
ATOM 1354 O O . ALA B 1 11 ? -22.375 -8.359 2.299 1 98.5 11 ALA B O 1
ATOM 1355 N N . LYS B 1 12 ? -22.234 -10.586 2.066 1 98.25 12 LYS B N 1
ATOM 1356 C CA . LYS B 1 12 ? -21.812 -10.789 3.445 1 98.25 12 LYS B CA 1
ATOM 1357 C C . LYS B 1 12 ? -20.5 -10.062 3.725 1 98.25 12 LYS B C 1
ATOM 1359 O O . LYS B 1 12 ? -20.281 -9.57 4.832 1 98.25 12 LYS B O 1
ATOM 1364 N N . LEU B 1 13 ? -19.641 -9.984 2.715 1 98.5 13 LEU B N 1
ATOM 1365 C CA . LEU B 1 13 ? -18.344 -9.336 2.824 1 98.5 13 LEU B CA 1
ATOM 1366 C C . LEU B 1 13 ? -18.453 -7.836 2.549 1 98.5 13 LEU B C 1
ATOM 1368 O O . LEU B 1 13 ? -17.453 -7.129 2.527 1 98.5 13 LEU B O 1
ATOM 1372 N N . ASN B 1 14 ? -19.672 -7.348 2.305 1 97.88 14 ASN B N 1
ATOM 1373 C CA . ASN B 1 14 ? -20 -5.941 2.1 1 97.88 14 ASN B CA 1
ATOM 1374 C C . ASN B 1 14 ? -19.406 -5.418 0.791 1 97.88 14 ASN B C 1
ATOM 1376 O O . ASN B 1 14 ? -18.984 -4.266 0.716 1 97.88 14 ASN B O 1
ATOM 1380 N N . ALA B 1 15 ? -19.312 -6.312 -0.186 1 98.5 15 ALA B N 1
ATOM 1381 C CA . ALA B 1 15 ? -18.906 -5.848 -1.509 1 98.5 15 ALA B 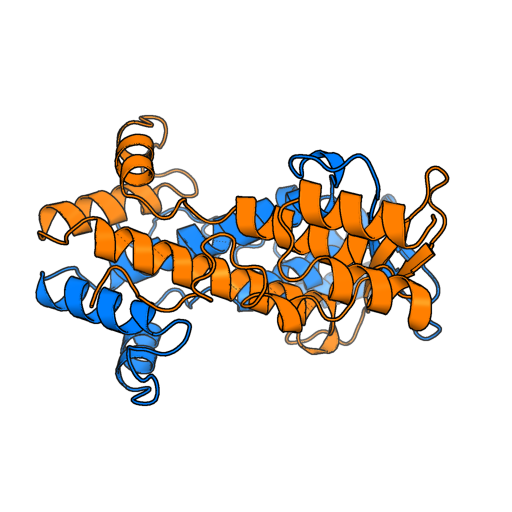CA 1
ATOM 1382 C C . ALA B 1 15 ? -19.953 -4.918 -2.115 1 98.5 15 ALA B C 1
ATOM 1384 O O . ALA B 1 15 ? -21.156 -5.164 -2.002 1 98.5 15 ALA B O 1
ATOM 1385 N N . PRO B 1 16 ? -19.422 -3.834 -2.768 1 97.94 16 PRO B N 1
ATOM 1386 C CA . PRO B 1 16 ? -20.391 -3.066 -3.553 1 97.94 16 PRO B CA 1
ATOM 1387 C C . PRO B 1 16 ? -20.938 -3.848 -4.746 1 97.94 16 PRO B C 1
ATOM 1389 O O . PRO B 1 16 ? -20.188 -4.551 -5.426 1 97.94 16 PRO B O 1
ATOM 1392 N N . ASN B 1 17 ? -22.203 -3.822 -4.984 1 97.5 17 ASN B N 1
ATOM 1393 C CA . ASN B 1 17 ? -22.844 -4.484 -6.113 1 97.5 17 ASN B CA 1
ATOM 1394 C C . ASN B 1 17 ? -22.484 -5.969 -6.172 1 97.5 17 ASN B C 1
ATOM 1396 O O . ASN B 1 17 ? -21.969 -6.449 -7.18 1 97.5 17 ASN B O 1
ATOM 1400 N N . PRO B 1 18 ? -22.812 -6.648 -5.129 1 98.38 18 PRO B N 1
ATOM 1401 C CA . PRO B 1 18 ? -22.422 -8.055 -5.008 1 98.38 18 PRO B CA 1
ATOM 1402 C C . PRO B 1 18 ? -22.828 -8.883 -6.23 1 98.38 18 PRO B C 1
ATOM 1404 O O . PRO B 1 18 ? -22.078 -9.773 -6.645 1 98.38 18 PRO B O 1
ATOM 1407 N N . LYS B 1 19 ? -23.906 -8.562 -6.84 1 98.31 19 LYS B N 1
ATOM 1408 C CA . LYS B 1 19 ? -24.375 -9.312 -8.008 1 98.31 19 LYS B CA 1
ATOM 1409 C C . LYS B 1 19 ? -23.406 -9.148 -9.18 1 98.31 19 LYS B C 1
ATOM 1411 O O . LYS B 1 19 ? -23.109 -10.117 -9.883 1 98.31 19 LYS B O 1
ATOM 1416 N N . LEU B 1 20 ? -22.906 -7.992 -9.398 1 98.12 20 LEU B N 1
ATOM 1417 C CA . LEU B 1 20 ? -22 -7.719 -10.516 1 98.12 20 LEU B CA 1
ATOM 1418 C C . LEU B 1 20 ? -20.672 -8.445 -10.344 1 98.12 20 LEU B C 1
ATOM 1420 O O . LEU B 1 20 ? -20.125 -8.977 -11.305 1 98.12 20 LEU B O 1
ATOM 1424 N N . TRP B 1 21 ? -20.172 -8.492 -9.117 1 98.06 21 TRP B N 1
ATOM 1425 C CA . TRP B 1 21 ? -18.938 -9.227 -8.836 1 98.06 21 TRP B CA 1
ATOM 1426 C C . TRP B 1 21 ? -19.125 -10.719 -9.086 1 98.06 21 TRP B C 1
ATOM 1428 O O . TRP B 1 21 ? -18.281 -11.359 -9.711 1 98.06 21 TRP B O 1
ATOM 1438 N N . ALA B 1 22 ? -20.219 -11.25 -8.625 1 98.44 22 ALA B N 1
ATOM 1439 C CA . ALA B 1 22 ? -20.516 -12.672 -8.773 1 98.44 22 ALA B CA 1
ATOM 1440 C C . ALA B 1 22 ? -20.656 -13.055 -10.242 1 98.44 22 ALA B C 1
ATOM 1442 O O . ALA B 1 22 ? -20.078 -14.039 -10.703 1 98.44 22 ALA B O 1
ATOM 1443 N N . GLU B 1 23 ? -21.391 -12.234 -10.953 1 98.12 23 GLU B N 1
ATOM 1444 C CA . GLU B 1 23 ? -21.594 -12.484 -12.375 1 98.12 23 GLU B CA 1
ATOM 1445 C C . GLU B 1 23 ? -20.281 -12.414 -13.148 1 98.12 23 GLU B C 1
ATOM 1447 O O . GLU B 1 23 ? -20.031 -13.227 -14.039 1 98.12 23 GLU B O 1
ATOM 1452 N N . SER B 1 24 ? -19.5 -11.43 -12.82 1 97.31 24 SER B N 1
ATOM 1453 C CA . SER B 1 24 ? -18.203 -11.289 -13.461 1 97.31 24 SER B 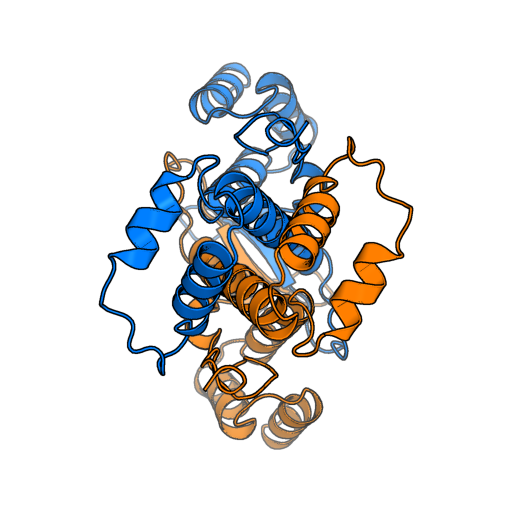CA 1
ATOM 1454 C C . SER B 1 24 ? -17.344 -12.531 -13.242 1 97.31 24 SER B C 1
ATOM 1456 O O . SER B 1 24 ? -16.672 -13.008 -14.172 1 97.31 24 SER B O 1
ATOM 1458 N N . GLN B 1 25 ? -17.359 -13.039 -12.062 1 97.31 25 GLN B N 1
ATOM 1459 C CA . GLN B 1 25 ? -16.562 -14.234 -11.797 1 97.31 25 GLN B CA 1
ATOM 1460 C C . GLN B 1 25 ? -17.094 -15.43 -12.586 1 97.31 25 GLN B C 1
ATOM 1462 O O . GLN B 1 25 ? -16.312 -16.141 -13.227 1 97.31 25 GLN B O 1
ATOM 1467 N N . ILE B 1 26 ? -18.328 -15.641 -12.602 1 96.81 26 ILE B N 1
ATOM 1468 C CA . ILE B 1 26 ? -18.922 -16.828 -13.211 1 96.81 26 ILE B CA 1
ATOM 1469 C C . ILE B 1 26 ? -18.828 -16.734 -14.734 1 96.81 26 ILE B C 1
ATOM 1471 O O . ILE B 1 26 ? -18.391 -17.672 -15.391 1 96.81 26 ILE B O 1
ATOM 1475 N N . GLU B 1 27 ? -19.172 -15.641 -15.25 1 96.56 27 GLU B N 1
ATOM 1476 C CA . GLU B 1 27 ? -19.25 -15.484 -16.703 1 96.56 27 GLU B CA 1
ATOM 1477 C C . GLU B 1 27 ? -17.875 -15.375 -17.328 1 96.56 27 GLU B C 1
ATOM 1479 O O . GLU B 1 27 ? -17.625 -15.898 -18.422 1 96.56 27 GLU B O 1
ATOM 1484 N N . GLU B 1 28 ? -16.953 -14.672 -16.688 1 95.31 28 GLU B N 1
ATOM 1485 C CA . GLU B 1 28 ? -15.625 -14.422 -17.25 1 95.31 28 GLU B CA 1
ATOM 1486 C C . GLU B 1 28 ? -14.625 -15.469 -16.781 1 95.31 28 GLU B C 1
ATOM 1488 O O . GLU B 1 28 ? -13.539 -15.594 -17.359 1 95.31 28 GLU B O 1
ATOM 1493 N N . GLY B 1 29 ? -14.938 -16.172 -15.695 1 94.19 29 GLY B N 1
ATOM 1494 C CA . GLY B 1 29 ? -14.047 -17.219 -15.195 1 94.19 29 GLY B CA 1
ATOM 1495 C C . GLY B 1 29 ? -12.82 -16.672 -14.5 1 94.19 29 GLY B C 1
ATOM 1496 O O . GLY B 1 29 ? -11.734 -17.25 -14.594 1 94.19 29 GLY B O 1
ATOM 1497 N N . ILE B 1 30 ? -12.891 -15.477 -13.906 1 95.25 30 ILE B N 1
ATOM 1498 C CA . ILE B 1 30 ? -11.766 -14.852 -13.211 1 95.25 30 ILE B CA 1
ATOM 1499 C C . ILE B 1 30 ? -12.039 -14.836 -11.711 1 95.25 30 ILE B C 1
ATOM 1501 O O . ILE B 1 30 ? -13.195 -14.805 -11.281 1 95.25 30 ILE B O 1
ATOM 1505 N N . PRO B 1 31 ? -11.078 -14.852 -10.875 1 97.5 31 PRO B N 1
ATOM 1506 C CA . PRO B 1 31 ? -11.273 -14.953 -9.43 1 97.5 31 PRO B CA 1
ATOM 1507 C C . PRO B 1 31 ? -11.648 -13.625 -8.789 1 97.5 31 PRO B C 1
ATOM 1509 O O . PRO B 1 31 ? -10.891 -13.086 -7.969 1 97.5 31 PRO B O 1
ATOM 1512 N N . GLN B 1 32 ? -12.852 -13.203 -8.992 1 98.38 32 GLN B N 1
ATOM 1513 C CA . GLN B 1 32 ? -13.305 -11.898 -8.531 1 98.38 32 GLN B CA 1
ATOM 1514 C C . GLN B 1 32 ? -13.43 -11.867 -7.012 1 98.38 32 GLN B C 1
ATOM 1516 O O . GLN B 1 32 ? -13.211 -10.828 -6.387 1 98.38 32 GLN B O 1
ATOM 1521 N N . LEU B 1 33 ? -13.781 -13.008 -6.445 1 98.69 33 LEU B N 1
ATOM 1522 C CA . LEU B 1 33 ? -13.852 -13.023 -4.988 1 98.69 33 LEU B CA 1
ATOM 1523 C C . LEU B 1 33 ? -12.477 -12.781 -4.375 1 98.69 33 LEU B C 1
ATOM 1525 O O . LEU B 1 33 ? -12.352 -12.023 -3.414 1 98.69 33 LEU B O 1
ATOM 1529 N N . ALA B 1 34 ? -11.477 -13.398 -4.902 1 98.81 34 ALA B N 1
ATOM 1530 C CA . ALA B 1 34 ? -10.109 -13.164 -4.438 1 98.81 34 ALA B CA 1
ATOM 1531 C C . ALA B 1 34 ? -9.695 -11.719 -4.656 1 98.81 34 ALA B C 1
ATOM 1533 O O . ALA B 1 34 ? -9.078 -11.102 -3.781 1 98.81 34 ALA B O 1
ATOM 1534 N N . ARG B 1 35 ? -10.07 -11.195 -5.812 1 98.88 35 ARG B N 1
ATOM 1535 C CA . ARG B 1 35 ? -9.75 -9.805 -6.121 1 98.88 35 ARG B CA 1
ATOM 1536 C C . ARG B 1 35 ? -10.391 -8.859 -5.113 1 98.88 35 ARG B C 1
ATOM 1538 O O . ARG B 1 35 ? -9.719 -7.98 -4.562 1 98.88 35 ARG B O 1
ATOM 1545 N N . TYR B 1 36 ? -11.625 -9.086 -4.848 1 98.88 36 TYR B N 1
ATOM 1546 C CA . TYR B 1 36 ? -12.328 -8.219 -3.908 1 98.88 36 TYR B CA 1
ATOM 1547 C C . TYR B 1 36 ? -11.758 -8.352 -2.502 1 98.88 36 TYR B C 1
ATOM 1549 O O . TYR B 1 36 ? -11.547 -7.355 -1.81 1 98.88 36 TYR B O 1
ATOM 1557 N N . LEU B 1 37 ? -11.508 -9.562 -2.104 1 98.94 37 LEU B N 1
ATOM 1558 C CA . LEU B 1 37 ? -11.016 -9.797 -0.749 1 98.94 37 LEU B CA 1
ATOM 1559 C C . LEU B 1 37 ? -9.625 -9.188 -0.563 1 98.94 37 LEU B C 1
ATOM 1561 O O . LEU B 1 37 ? -9.305 -8.672 0.513 1 98.94 37 LEU B O 1
ATOM 1565 N N . PHE B 1 38 ? -8.82 -9.266 -1.59 1 98.94 38 PHE B N 1
ATOM 1566 C CA . PHE B 1 38 ? -7.523 -8.609 -1.498 1 98.94 38 PHE B CA 1
ATOM 1567 C C . PHE B 1 38 ? -7.688 -7.109 -1.305 1 98.94 38 PHE B C 1
ATOM 1569 O O . PHE B 1 38 ? -7.035 -6.516 -0.444 1 98.94 38 PHE B O 1
ATOM 1576 N N . LEU B 1 39 ? -8.562 -6.488 -2.055 1 98.94 39 LEU B N 1
ATOM 1577 C CA . LEU B 1 39 ? -8.812 -5.059 -1.941 1 98.94 39 LEU B CA 1
ATOM 1578 C C . LEU B 1 39 ? -9.414 -4.715 -0.583 1 98.94 39 LEU B C 1
ATOM 1580 O O . LEU B 1 39 ? -9.023 -3.727 0.043 1 98.94 39 LEU B O 1
ATOM 1584 N N . LYS B 1 40 ? -10.352 -5.57 -0.175 1 98.94 40 LYS B N 1
ATOM 1585 C CA . LYS B 1 40 ? -10.922 -5.383 1.156 1 98.94 40 LYS B CA 1
ATOM 1586 C C . LYS B 1 40 ? -9.828 -5.398 2.227 1 98.94 40 LYS B C 1
ATOM 1588 O O . LYS B 1 40 ? -9.812 -4.539 3.109 1 98.94 40 LYS B O 1
ATOM 1593 N N . GLY B 1 41 ? -8.945 -6.383 2.145 1 98.94 41 GLY B N 1
ATOM 1594 C CA . GLY B 1 41 ? -7.824 -6.457 3.068 1 98.94 41 GLY B CA 1
ATOM 1595 C C . GLY B 1 41 ? -6.918 -5.242 3.008 1 98.94 41 GLY B C 1
ATOM 1596 O O . GLY B 1 41 ? -6.434 -4.77 4.039 1 98.94 41 GLY B O 1
ATOM 1597 N N . ALA B 1 42 ? -6.648 -4.762 1.799 1 98.94 42 ALA B N 1
ATOM 1598 C CA . ALA B 1 42 ? -5.828 -3.562 1.645 1 98.94 42 ALA B CA 1
ATOM 1599 C C . ALA B 1 42 ? -6.473 -2.365 2.34 1 98.94 42 ALA B C 1
ATOM 1601 O O . ALA B 1 42 ? -5.805 -1.627 3.064 1 98.94 42 ALA B O 1
ATOM 1602 N N . TRP B 1 43 ? -7.785 -2.213 2.205 1 98.88 43 TRP B N 1
ATOM 1603 C CA . TRP B 1 43 ? -8.508 -1.092 2.795 1 98.88 43 TRP B CA 1
ATOM 1604 C C . TRP B 1 43 ? -8.508 -1.184 4.316 1 98.88 43 TRP B C 1
ATOM 1606 O O . TRP B 1 43 ? -8.609 -0.166 5.008 1 98.88 43 TRP B O 1
ATOM 1616 N N . GLU B 1 44 ? -8.375 -2.379 4.828 1 98.81 44 GLU B N 1
ATOM 1617 C CA . GLU B 1 44 ? -8.344 -2.547 6.277 1 98.81 44 GLU B CA 1
ATOM 1618 C C . GLU B 1 44 ? -7.098 -1.903 6.879 1 98.81 44 GLU B C 1
ATOM 1620 O O . GLU B 1 44 ? -7.039 -1.67 8.086 1 98.81 44 GLU B O 1
ATOM 1625 N N . GLY B 1 45 ? -6.129 -1.609 6.012 1 98.69 45 GLY B N 1
ATOM 1626 C CA . GLY B 1 45 ? -4.93 -0.926 6.477 1 98.69 45 GLY B CA 1
ATOM 1627 C C . GLY B 1 45 ? -5.074 0.584 6.492 1 98.69 45 GLY B C 1
ATOM 1628 O O . GLY B 1 45 ? -4.23 1.288 7.051 1 98.69 45 GLY B O 1
ATOM 1629 N N . VAL B 1 46 ? -6.129 1.126 5.895 1 98.75 46 VAL B N 1
ATOM 1630 C CA . VAL B 1 46 ? -6.398 2.561 5.867 1 98.75 46 VAL B CA 1
ATOM 1631 C C . VAL B 1 46 ? -7.055 2.988 7.176 1 98.75 46 VAL B C 1
ATOM 1633 O O . VAL B 1 46 ? -7.934 2.291 7.695 1 98.75 46 VAL B O 1
ATOM 1636 N N . VAL B 1 47 ? -6.641 4.098 7.703 1 98.19 47 VAL B N 1
ATOM 1637 C CA . VAL B 1 47 ? -7.199 4.566 8.969 1 98.19 47 VAL B CA 1
ATOM 1638 C C . VAL B 1 47 ? -8.711 4.742 8.828 1 98.19 47 VAL B C 1
ATOM 1640 O O . VAL B 1 47 ? -9.211 5.051 7.746 1 98.19 47 VAL B O 1
ATOM 1643 N N . PRO B 1 48 ? -9.398 4.492 9.93 1 97.19 48 PRO B N 1
ATOM 1644 C CA . PRO B 1 48 ? -10.844 4.688 9.867 1 97.19 48 PRO B CA 1
ATOM 1645 C C . PRO B 1 48 ? -11.234 6.133 9.562 1 97.19 48 PRO B C 1
ATOM 1647 O O . PRO B 1 48 ? -10.477 7.059 9.867 1 97.19 48 PRO B O 1
ATOM 165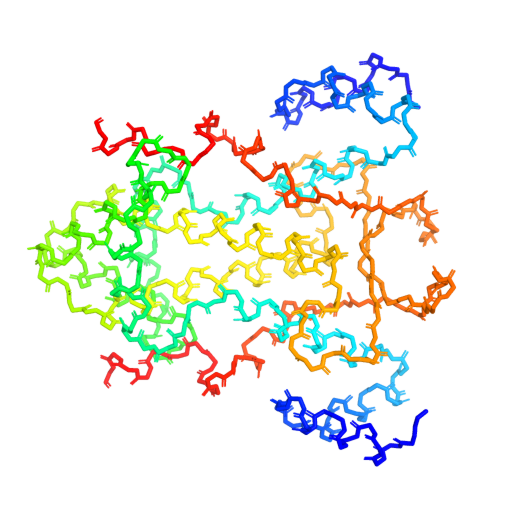0 N N . ASP B 1 49 ? -12.367 6.238 8.984 1 96.44 49 ASP B N 1
ATOM 1651 C CA . ASP B 1 49 ? -12.875 7.562 8.633 1 96.44 49 ASP B CA 1
ATOM 1652 C C . ASP B 1 49 ? -13.508 8.25 9.844 1 96.44 49 ASP B C 1
ATOM 1654 O O . ASP B 1 49 ? -14.703 8.547 9.844 1 96.44 49 ASP B O 1
ATOM 1658 N N . ASN B 1 50 ? -12.734 8.422 10.82 1 95.75 50 ASN B N 1
ATOM 1659 C CA . ASN B 1 50 ? -13.078 9.133 12.047 1 95.75 50 ASN B CA 1
ATOM 1660 C C . ASN B 1 50 ? -11.836 9.648 12.766 1 95.75 50 ASN B C 1
ATOM 1662 O O . ASN B 1 50 ? -10.719 9.469 12.281 1 95.75 50 ASN B O 1
ATOM 1666 N N . GLU B 1 51 ? -11.953 10.281 13.875 1 94.75 51 GLU B N 1
ATOM 1667 C CA . GLU B 1 51 ? -10.828 10.969 14.484 1 94.75 51 GLU B CA 1
ATOM 1668 C C . GLU B 1 51 ? -10.234 10.156 15.633 1 94.75 51 GLU B C 1
ATOM 1670 O O . GLU B 1 51 ? -9.211 10.531 16.203 1 94.75 51 GLU B O 1
ATOM 1675 N N . VAL B 1 52 ? -10.812 9.062 15.969 1 95.88 52 VAL B N 1
ATOM 1676 C CA . VAL B 1 52 ? -10.453 8.289 17.156 1 95.88 52 VAL B CA 1
ATOM 1677 C C . VAL B 1 52 ? -9.039 7.719 16.984 1 95.88 52 VAL B C 1
ATOM 1679 O O . VAL B 1 52 ? -8.289 7.609 17.953 1 95.88 52 VAL B O 1
ATOM 1682 N N . TRP B 1 53 ? -8.758 7.402 15.758 1 96.69 53 TRP B N 1
ATOM 1683 C CA . TRP B 1 53 ? -7.469 6.773 15.508 1 96.69 53 TRP B CA 1
ATOM 1684 C C . TRP B 1 53 ? -6.324 7.707 15.891 1 96.69 53 TRP B C 1
ATOM 1686 O O . TRP B 1 53 ? -5.258 7.25 16.312 1 96.69 53 TRP B O 1
ATOM 1696 N N . ILE B 1 54 ? -6.508 8.984 15.805 1 96.69 54 ILE B N 1
ATOM 1697 C CA . ILE B 1 54 ? -5.488 9.969 16.156 1 96.69 54 ILE B CA 1
ATOM 1698 C C . ILE B 1 54 ? -5.195 9.898 17.656 1 96.69 54 ILE B C 1
ATOM 1700 O O . ILE B 1 54 ? -4.035 9.875 18.062 1 96.69 54 ILE B O 1
ATOM 1704 N N . ASP B 1 55 ? -6.242 9.812 18.469 1 94.06 55 ASP B N 1
ATOM 1705 C CA . ASP B 1 55 ? -6.066 9.711 19.906 1 94.06 55 ASP B CA 1
ATOM 1706 C C . ASP B 1 55 ? -5.328 8.43 20.281 1 94.06 55 ASP B C 1
ATOM 1708 O O . ASP B 1 55 ? -4.484 8.43 21.188 1 94.06 55 ASP B O 1
ATOM 1712 N N . ASN B 1 56 ? -5.648 7.41 19.578 1 92.31 56 ASN B N 1
ATOM 1713 C CA . ASN B 1 56 ? -4.992 6.129 19.812 1 92.31 56 ASN B CA 1
ATOM 1714 C C . ASN B 1 56 ? -3.498 6.199 19.516 1 92.31 56 ASN B C 1
ATOM 1716 O O . ASN B 1 56 ? -2.686 5.656 20.266 1 92.31 56 ASN B O 1
ATOM 1720 N N . ILE B 1 57 ? -3.162 6.844 18.469 1 91.38 57 ILE B N 1
ATOM 1721 C CA . ILE B 1 57 ? -1.762 6.973 18.078 1 91.38 57 ILE B CA 1
ATOM 1722 C C . ILE B 1 57 ? -1.021 7.824 19.109 1 91.38 57 ILE B C 1
ATOM 1724 O O . ILE B 1 57 ? 0.098 7.496 19.5 1 91.38 57 ILE B O 1
ATOM 1728 N N . LEU B 1 58 ? -1.619 8.875 19.531 1 89.5 58 LEU B N 1
ATOM 1729 C CA . LEU B 1 58 ? -0.991 9.797 20.469 1 89.5 58 LEU B CA 1
ATOM 1730 C C . LEU B 1 58 ? -0.792 9.141 21.828 1 89.5 58 LEU B C 1
ATOM 1732 O O . LEU B 1 58 ? 0.138 9.492 22.562 1 89.5 58 LEU B O 1
ATOM 1736 N N . GLN B 1 59 ? -1.631 8.242 22.141 1 86.31 59 GLN B N 1
ATOM 1737 C CA . GLN B 1 59 ? -1.542 7.555 23.422 1 86.31 59 GLN B CA 1
ATOM 1738 C C . GLN B 1 59 ? -0.542 6.406 23.375 1 86.31 59 GLN B C 1
ATOM 1740 O O . GLN B 1 59 ? -0.019 5.977 24.406 1 86.31 59 GLN B O 1
ATOM 1745 N N . SER B 1 60 ? -0.48 5.934 22.219 1 73.81 60 SER B N 1
ATOM 1746 C CA . SER B 1 60 ? 0.406 4.777 22.109 1 73.81 60 SER B CA 1
ATOM 1747 C C . SER B 1 60 ? 1.86 5.172 22.344 1 73.81 60 SER B C 1
ATOM 1749 O O . SER B 1 60 ? 2.324 6.191 21.828 1 73.81 60 SER B O 1
ATOM 1751 N N . ASN B 1 61 ? 2.334 5.438 23.719 1 59.22 61 ASN B N 1
ATOM 1752 C CA . ASN B 1 61 ? 3.645 5.773 24.266 1 59.22 61 ASN B CA 1
ATOM 1753 C C . ASN B 1 61 ? 4.77 5.137 23.453 1 59.22 61 ASN B C 1
ATOM 1755 O O . ASN B 1 61 ? 5.93 5.16 23.859 1 59.22 61 ASN B O 1
ATOM 1759 N N . LYS B 1 62 ? 4.395 4.215 22.875 1 53.53 62 LYS B N 1
ATOM 1760 C CA . LYS B 1 62 ? 5.457 3.318 22.422 1 53.53 62 LYS B CA 1
ATOM 1761 C C . LYS B 1 62 ? 6.477 4.059 21.562 1 53.53 62 LYS B C 1
ATOM 1763 O O . LYS B 1 62 ? 7.578 3.561 21.328 1 53.53 62 LYS B O 1
ATOM 1768 N N . LYS B 1 63 ? 6.023 5.156 21.062 1 56.84 63 LYS B N 1
ATOM 1769 C CA . LYS B 1 63 ? 7.043 5.254 20.031 1 56.84 63 LYS B CA 1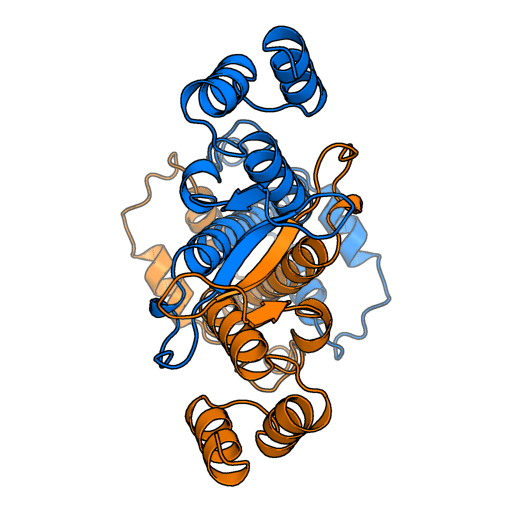
ATOM 1770 C C . LYS B 1 63 ? 8.109 6.277 20.391 1 56.84 63 LYS B C 1
ATOM 1772 O O . LYS B 1 63 ? 7.797 7.438 20.672 1 56.84 63 LYS B O 1
ATOM 1777 N N . ASP B 1 64 ? 9.086 5.82 21.047 1 68.31 64 ASP B N 1
ATOM 1778 C CA . ASP B 1 64 ? 10.352 6.543 20.922 1 68.31 64 ASP B CA 1
ATOM 1779 C C . ASP B 1 64 ? 10.445 7.23 19.562 1 68.31 64 ASP B C 1
ATOM 1781 O O . ASP B 1 64 ? 10.375 6.574 18.516 1 68.31 64 ASP B O 1
ATOM 1785 N N . ASN B 1 65 ? 10.375 8.523 19.703 1 77.81 65 ASN B N 1
ATOM 1786 C CA . ASN B 1 65 ? 10.352 9.398 18.531 1 77.81 65 ASN B CA 1
ATOM 1787 C C . ASN B 1 65 ? 11.562 9.156 17.625 1 77.81 65 ASN B C 1
ATOM 1789 O O . ASN B 1 65 ? 11.57 9.602 16.484 1 77.81 65 ASN B O 1
ATOM 1793 N N . ASN B 1 66 ? 12.359 8.32 18.125 1 83.19 66 ASN B N 1
ATOM 1794 C CA . ASN B 1 66 ? 13.547 8.086 17.328 1 83.19 66 ASN B CA 1
ATOM 1795 C C . ASN B 1 66 ? 13.492 6.738 16.609 1 83.19 66 ASN B C 1
ATOM 1797 O O . ASN B 1 66 ? 14.344 6.434 15.773 1 83.19 66 ASN B O 1
ATOM 1801 N N . LEU B 1 67 ? 12.5 6.027 16.859 1 89.31 67 LEU B N 1
ATOM 1802 C CA . LEU B 1 67 ? 12.352 4.695 16.281 1 89.31 67 LEU B CA 1
ATOM 1803 C C . LEU B 1 67 ? 11.656 4.773 14.922 1 89.31 67 LEU B C 1
ATOM 1805 O O . LEU B 1 67 ? 11.125 5.824 14.547 1 89.31 67 LEU B O 1
ATOM 1809 N N . PRO B 1 68 ? 11.758 3.721 14.18 1 92.38 68 PRO B N 1
ATOM 1810 C CA . PRO B 1 68 ? 11.008 3.682 12.922 1 92.38 68 PRO B CA 1
ATOM 1811 C C . PRO B 1 68 ? 9.555 4.113 13.086 1 92.38 68 PRO B C 1
ATOM 1813 O O . PRO B 1 68 ? 8.914 3.758 14.078 1 92.38 68 PRO B O 1
ATOM 1816 N N . TYR B 1 69 ? 9.062 4.906 12.258 1 92.19 69 TYR B N 1
ATOM 1817 C CA . TYR B 1 69 ? 7.703 5.43 12.188 1 92.19 69 TYR B CA 1
ATOM 1818 C C . TYR B 1 69 ? 7.445 6.434 13.305 1 92.19 69 TYR B C 1
ATOM 1820 O O . TYR B 1 69 ? 6.32 6.91 13.477 1 92.19 69 TYR B O 1
ATOM 1828 N N . GLY B 1 70 ? 8.461 6.746 14.094 1 90.69 70 GLY B N 1
ATOM 1829 C CA . GLY B 1 70 ? 8.312 7.723 15.156 1 90.69 70 GLY B CA 1
ATOM 1830 C C . GLY B 1 70 ? 7.875 9.086 14.656 1 90.69 70 GLY B C 1
ATOM 1831 O O . GLY B 1 70 ? 7.258 9.859 15.398 1 90.69 70 GLY B O 1
ATOM 1832 N N . GLY B 1 71 ? 8.133 9.375 13.43 1 93.25 71 GLY B N 1
ATOM 1833 C CA . GLY B 1 71 ? 7.785 10.656 12.836 1 93.25 71 GLY B CA 1
ATOM 1834 C C . GLY B 1 71 ? 6.285 10.883 12.734 1 93.25 71 GLY B C 1
ATOM 1835 O O . GLY B 1 71 ? 5.828 12.023 12.609 1 93.25 71 GLY B O 1
ATOM 1836 N N . LEU B 1 72 ? 5.551 9.766 12.805 1 94.94 72 LEU B N 1
ATOM 1837 C CA . LEU B 1 72 ? 4.102 9.867 12.672 1 94.94 72 LEU B CA 1
ATOM 1838 C C . LEU B 1 72 ? 3.508 10.641 13.852 1 94.94 72 LEU B C 1
ATOM 1840 O O . LEU B 1 72 ? 2.771 11.609 13.656 1 94.94 72 LEU B O 1
ATOM 1844 N N . ASN B 1 73 ? 3.859 10.219 15.008 1 93.38 73 ASN B N 1
ATOM 1845 C CA . ASN B 1 73 ? 3.377 10.875 16.219 1 93.38 73 ASN B CA 1
ATOM 1846 C C . ASN B 1 73 ? 3.828 12.328 16.281 1 93.38 73 ASN B C 1
ATOM 1848 O O . ASN B 1 73 ? 3.041 13.211 16.625 1 93.38 73 ASN B O 1
ATOM 1852 N N . ILE B 1 74 ? 5.07 12.555 15.953 1 94.44 74 ILE B N 1
ATOM 1853 C CA . ILE B 1 74 ? 5.633 13.898 15.969 1 94.44 74 ILE B CA 1
ATOM 1854 C C . ILE B 1 74 ? 4.844 14.797 15.023 1 94.44 74 ILE B C 1
ATOM 1856 O O . ILE B 1 74 ? 4.461 15.914 15.383 1 94.44 74 ILE B O 1
ATOM 1860 N N . ALA B 1 75 ? 4.578 14.273 13.891 1 96.44 75 ALA B N 1
ATOM 1861 C CA . ALA B 1 75 ? 3.873 15.055 12.875 1 96.44 75 ALA B CA 1
ATOM 1862 C C . ALA B 1 75 ? 2.439 15.352 13.305 1 96.44 75 ALA B C 1
ATOM 1864 O O . ALA B 1 75 ? 1.964 16.484 13.164 1 96.44 75 ALA B O 1
ATOM 1865 N N . ILE B 1 76 ? 1.775 14.375 13.844 1 97 76 ILE B N 1
ATOM 1866 C CA . ILE B 1 76 ? 0.401 14.562 14.297 1 97 76 ILE B CA 1
ATOM 1867 C C . ILE B 1 76 ? 0.358 15.625 15.398 1 97 76 ILE B C 1
ATOM 1869 O O . ILE B 1 76 ? -0.476 16.531 15.359 1 97 76 ILE B O 1
ATOM 1873 N N . ARG B 1 77 ? 1.235 15.531 16.328 1 95.75 77 ARG B N 1
ATOM 1874 C CA . ARG B 1 77 ? 1.283 16.5 17.422 1 95.75 77 ARG B CA 1
ATOM 1875 C C . ARG B 1 77 ? 1.529 17.906 16.891 1 95.75 77 ARG B C 1
ATOM 1877 O O . ARG B 1 77 ? 0.894 18.859 17.344 1 95.75 77 ARG B O 1
ATOM 1884 N N . LYS B 1 78 ? 2.447 18.031 15.945 1 97.38 78 LYS B N 1
ATOM 1885 C CA . LYS B 1 78 ? 2.736 19.344 15.367 1 97.38 78 LYS B CA 1
ATOM 1886 C C . LYS B 1 78 ? 1.511 19.922 14.672 1 97.38 78 LYS B C 1
ATOM 1888 O O . LYS B 1 78 ? 1.206 21.094 14.82 1 97.38 78 LYS B O 1
ATOM 1893 N N . MET B 1 79 ? 0.811 19.078 13.953 1 98.56 79 MET B N 1
ATOM 1894 C CA . MET B 1 79 ? -0.391 19.547 13.266 1 98.56 79 MET B CA 1
ATOM 1895 C C . MET B 1 79 ? -1.442 20.031 14.258 1 98.56 79 MET B C 1
ATOM 1897 O O . MET B 1 79 ? -2.041 21.078 14.07 1 98.56 79 MET B O 1
ATOM 1901 N N . LEU B 1 80 ? -1.589 19.266 15.273 1 98.25 80 LEU B N 1
ATOM 1902 C CA . LEU B 1 80 ? -2.572 19.625 16.297 1 98.25 80 LEU B CA 1
ATOM 1903 C C . LEU B 1 80 ? -2.16 20.906 17.016 1 98.25 80 LEU B C 1
ATOM 1905 O O . LEU B 1 80 ? -3 21.766 17.297 1 98.25 80 LEU B O 1
ATOM 1909 N N . GLU B 1 81 ? -0.931 21.016 17.312 1 98.25 81 GLU B N 1
ATOM 1910 C CA . GLU B 1 81 ? -0.402 22.219 17.953 1 98.25 81 GLU B CA 1
ATOM 1911 C C . GLU B 1 81 ? -0.669 23.453 17.094 1 98.25 81 GLU B C 1
ATOM 1913 O O . GLU B 1 81 ? -0.928 24.531 17.609 1 98.25 81 GLU B O 1
ATOM 1918 N N . CYS B 1 82 ? -0.595 23.312 15.797 1 98.62 82 CYS B N 1
ATOM 1919 C CA . CYS B 1 82 ? -0.798 24.406 14.859 1 98.62 82 CYS B CA 1
ATOM 1920 C C . CYS B 1 82 ? -2.283 24.703 14.68 1 98.62 82 CYS B C 1
ATOM 1922 O O . CYS B 1 82 ? -2.65 25.672 14.023 1 98.62 82 CYS B O 1
ATOM 1924 N N . GLY B 1 83 ? -3.113 23.812 15.172 1 98.62 83 GLY B N 1
ATOM 1925 C CA . GLY B 1 83 ? -4.543 24.094 15.164 1 98.62 83 GLY B CA 1
ATOM 1926 C C . GLY B 1 83 ? -5.273 23.391 14.031 1 98.62 83 GLY B C 1
ATOM 1927 O O . GLY B 1 83 ? -6.402 23.75 13.695 1 98.62 83 GLY B O 1
ATOM 1928 N N . VAL B 1 84 ? -4.668 22.391 13.445 1 98.75 84 VAL B N 1
ATOM 1929 C CA . VAL B 1 84 ? -5.324 21.656 12.367 1 98.75 84 VAL B CA 1
ATOM 1930 C C . VAL B 1 84 ? -6.449 20.812 12.938 1 98.75 84 VAL B C 1
ATOM 1932 O O . VAL B 1 84 ? -6.223 19.984 13.828 1 98.75 84 VAL B O 1
ATOM 1935 N N . PRO B 1 85 ? -7.664 20.969 12.445 1 98.38 85 PRO B N 1
ATOM 1936 C CA . PRO B 1 85 ? -8.719 20.062 12.883 1 98.38 85 PRO B CA 1
ATOM 1937 C C . PRO B 1 85 ? -8.445 18.609 12.508 1 98.38 85 PRO B C 1
ATOM 1939 O O . PRO B 1 85 ? -7.922 18.328 11.422 1 98.38 85 PRO B O 1
ATOM 1942 N N . LYS B 1 86 ? -8.797 17.625 13.32 1 98.19 86 LYS B N 1
ATOM 1943 C CA . LYS B 1 86 ? -8.477 16.219 13.164 1 98.19 86 LYS B CA 1
ATOM 1944 C C . LYS B 1 86 ? -9.062 15.664 11.859 1 98.19 86 LYS B C 1
ATOM 1946 O O . LYS B 1 86 ? -8.469 14.773 11.242 1 98.19 86 LYS B O 1
ATOM 1951 N N . LYS B 1 87 ? -10.156 16.203 11.438 1 97.88 87 LYS B N 1
ATOM 1952 C CA . LYS B 1 87 ? -10.797 15.664 10.242 1 97.88 87 LYS B CA 1
ATOM 1953 C C . LYS B 1 87 ? -9.914 15.844 9.008 1 97.88 87 LYS B C 1
ATOM 1955 O O . LYS B 1 87 ? -9.914 15.008 8.109 1 97.88 87 LYS B O 1
ATOM 1960 N N . TYR B 1 88 ? -9.109 16.938 8.945 1 98.06 88 TYR B N 1
ATOM 1961 C CA . TYR B 1 88 ? -8.203 17.156 7.828 1 98.06 88 TYR B CA 1
ATOM 1962 C C . TYR B 1 88 ? -7.02 16.203 7.887 1 98.06 88 TYR B C 1
ATOM 1964 O O . TYR B 1 88 ? -6.547 15.727 6.852 1 98.06 88 TYR B O 1
ATOM 1972 N N . ILE B 1 89 ? -6.547 15.914 9.109 1 98.62 89 ILE B N 1
ATOM 1973 C CA . ILE B 1 89 ? -5.457 14.961 9.305 1 98.62 89 ILE B CA 1
ATOM 1974 C C . ILE B 1 89 ? -5.895 13.578 8.836 1 98.62 89 ILE B C 1
ATOM 1976 O O . ILE B 1 89 ? -5.164 12.898 8.109 1 98.62 89 ILE B O 1
ATOM 1980 N N . THR B 1 90 ? -7.094 13.234 9.18 1 98.5 90 THR B N 1
ATOM 1981 C CA . THR B 1 90 ? -7.652 11.938 8.812 1 98.5 90 THR B CA 1
ATOM 1982 C C . THR B 1 90 ? -7.824 11.836 7.297 1 98.5 90 THR B C 1
ATOM 1984 O O . THR B 1 90 ? -7.461 10.828 6.691 1 98.5 90 THR B O 1
ATOM 1987 N N . GLU B 1 91 ? -8.383 12.875 6.73 1 97.44 91 GLU B N 1
ATOM 1988 C CA . GLU B 1 91 ? -8.57 12.875 5.281 1 97.44 91 GLU B CA 1
ATOM 1989 C C . GLU B 1 91 ? -7.246 12.727 4.547 1 97.44 91 GLU B C 1
ATOM 1991 O O . GLU B 1 91 ? -7.145 11.961 3.584 1 97.44 91 GLU B O 1
ATOM 1996 N N . PHE B 1 92 ? -6.293 13.453 5.031 1 98.19 92 PHE B N 1
ATOM 1997 C CA . PHE B 1 92 ? -4.961 13.383 4.441 1 98.19 92 PHE B CA 1
ATOM 1998 C C . PHE B 1 92 ? -4.41 11.961 4.531 1 98.19 92 PHE B C 1
ATOM 2000 O O . PHE B 1 92 ? -3.928 11.414 3.539 1 98.19 92 PHE B O 1
ATOM 2007 N N . ALA B 1 93 ? -4.48 11.344 5.68 1 98.69 93 ALA B N 1
ATOM 2008 C CA . ALA B 1 93 ? -3.984 9.984 5.902 1 98.69 93 ALA B CA 1
ATOM 2009 C C . ALA B 1 93 ? -4.684 8.992 4.977 1 98.69 93 ALA B C 1
ATOM 2011 O O . ALA B 1 93 ? -4.031 8.133 4.375 1 98.69 93 ALA B O 1
ATOM 2012 N N . ARG B 1 94 ? -5.984 9.141 4.879 1 98.69 94 ARG B N 1
ATOM 2013 C CA . ARG B 1 94 ? -6.766 8.203 4.074 1 98.69 94 ARG B CA 1
ATOM 2014 C C . ARG B 1 94 ? -6.43 8.344 2.594 1 98.69 94 ARG B C 1
ATOM 2016 O O . ARG B 1 94 ? -6.336 7.344 1.875 1 98.69 94 ARG B O 1
ATOM 2023 N N . CYS B 1 95 ? -6.191 9.562 2.158 1 97.56 95 CYS B N 1
ATOM 2024 C CA . CYS B 1 95 ? -5.828 9.781 0.763 1 97.56 95 CYS B CA 1
ATOM 2025 C C . CYS B 1 95 ? -4.477 9.156 0.446 1 97.56 95 CYS B C 1
ATOM 2027 O O . CYS B 1 95 ? -4.336 8.445 -0.551 1 97.56 95 CYS B O 1
ATOM 2029 N N . ILE B 1 96 ? -3.541 9.398 1.315 1 98.69 96 ILE B N 1
ATOM 2030 C CA . ILE B 1 96 ? -2.209 8.836 1.112 1 98.69 96 ILE B CA 1
ATOM 2031 C C . ILE B 1 96 ? -2.293 7.312 1.083 1 98.69 96 ILE B C 1
ATOM 2033 O O . ILE B 1 96 ? -1.708 6.668 0.208 1 98.69 96 ILE B O 1
ATOM 2037 N N . ALA B 1 97 ? -3.002 6.754 2.008 1 98.88 97 ALA B N 1
ATOM 2038 C CA . ALA B 1 97 ? -3.115 5.301 2.107 1 98.88 97 ALA B CA 1
ATOM 2039 C C . ALA B 1 97 ? -3.82 4.723 0.884 1 98.88 97 ALA B C 1
ATOM 2041 O O . ALA B 1 97 ? -3.381 3.715 0.325 1 98.88 97 ALA B O 1
ATOM 2042 N N . ALA B 1 98 ? -4.875 5.355 0.483 1 98.81 98 ALA B N 1
ATOM 2043 C CA . ALA B 1 98 ? -5.625 4.871 -0.672 1 98.81 98 ALA B CA 1
ATOM 2044 C C . ALA B 1 98 ? -4.789 4.953 -1.944 1 98.81 98 ALA B C 1
ATOM 2046 O O . ALA B 1 98 ? -4.859 4.066 -2.801 1 98.81 98 ALA B O 1
ATOM 2047 N N . GLU B 1 99 ? -4.039 6 -2.053 1 98.38 99 GLU B N 1
ATOM 2048 C CA . GLU B 1 99 ? -3.135 6.117 -3.193 1 98.38 99 GLU B CA 1
ATOM 2049 C C . GLU B 1 99 ? -2.129 4.969 -3.223 1 98.38 99 GLU B C 1
ATOM 2051 O O . GLU B 1 99 ? -1.753 4.492 -4.297 1 98.38 99 GLU B O 1
ATOM 2056 N N . MET B 1 100 ? -1.715 4.547 -2.07 1 98.88 100 MET B N 1
ATOM 2057 C CA . MET B 1 100 ? -0.78 3.428 -2.01 1 98.88 100 MET B CA 1
ATOM 2058 C C . MET B 1 100 ? -1.451 2.133 -2.457 1 98.88 100 MET B C 1
ATOM 2060 O O . MET B 1 100 ? -0.82 1.291 -3.098 1 98.88 100 MET B O 1
ATOM 2064 N N . ILE B 1 101 ? -2.746 1.94 -2.096 1 98.94 101 ILE B N 1
ATOM 2065 C CA . ILE B 1 101 ? -3.457 0.768 -2.59 1 98.94 101 ILE B CA 1
ATOM 2066 C C . ILE B 1 101 ? -3.475 0.783 -4.117 1 98.94 101 ILE B C 1
ATOM 2068 O O . ILE B 1 101 ? -3.197 -0.234 -4.758 1 98.94 101 ILE B O 1
ATOM 2072 N N . PHE B 1 102 ? -3.773 1.938 -4.664 1 98.88 102 PHE B N 1
ATOM 2073 C CA . PHE B 1 102 ? -3.799 2.09 -6.113 1 98.88 102 PHE B CA 1
ATOM 2074 C C . PHE B 1 102 ? -2.432 1.791 -6.715 1 98.88 102 PHE B C 1
ATOM 2076 O O . PHE B 1 102 ? -2.318 0.996 -7.648 1 98.88 102 PHE B O 1
ATOM 2083 N N . HIS B 1 103 ? -1.439 2.393 -6.176 1 98.81 103 HIS B N 1
ATOM 2084 C CA . HIS B 1 103 ? -0.078 2.244 -6.68 1 98.81 103 HIS B CA 1
ATOM 2085 C C . HIS B 1 103 ? 0.377 0.791 -6.621 1 98.81 103 HIS B C 1
ATOM 2087 O O . HIS B 1 103 ? 0.877 0.252 -7.609 1 98.81 103 HIS B O 1
ATOM 2093 N N . ILE B 1 104 ? 0.182 0.119 -5.512 1 98.94 104 ILE B N 1
ATOM 2094 C CA . ILE B 1 104 ? 0.648 -1.253 -5.34 1 98.94 104 ILE B CA 1
ATOM 2095 C C . ILE B 1 104 ? -0.204 -2.197 -6.184 1 98.94 104 ILE B C 1
ATOM 2097 O O . ILE B 1 104 ? 0.305 -3.176 -6.738 1 98.94 104 ILE B O 1
ATOM 2101 N N . GLY B 1 105 ? -1.523 -1.855 -6.293 1 98.88 105 GLY B N 1
ATOM 2102 C CA . GLY B 1 105 ? -2.338 -2.605 -7.238 1 98.88 105 GLY B CA 1
ATOM 2103 C C . GLY B 1 105 ? -1.809 -2.551 -8.656 1 98.88 105 GLY B C 1
ATOM 2104 O O . GLY B 1 105 ? -1.809 -3.561 -9.367 1 98.88 105 GLY B O 1
ATOM 2105 N N . TYR B 1 106 ? -1.388 -1.393 -9.055 1 98.75 106 TYR B N 1
ATOM 2106 C CA . TYR B 1 106 ? -0.798 -1.22 -10.375 1 98.75 106 TYR B CA 1
ATOM 2107 C C . TYR B 1 106 ? 0.533 -1.955 -10.477 1 98.75 106 TYR B C 1
ATOM 2109 O O . TYR B 1 106 ? 0.822 -2.588 -11.5 1 98.75 106 TYR B O 1
ATOM 2117 N N . LEU B 1 107 ? 1.305 -1.851 -9.43 1 98.75 107 LEU B N 1
ATOM 2118 C CA . LEU B 1 107 ? 2.592 -2.531 -9.344 1 98.75 107 LEU B CA 1
ATOM 2119 C C . LEU B 1 107 ? 2.426 -4.035 -9.523 1 98.75 107 LEU B C 1
ATOM 2121 O O . LEU B 1 107 ? 3.213 -4.672 -10.234 1 98.75 107 LEU B O 1
ATOM 2125 N N . ILE B 1 108 ? 1.425 -4.613 -8.898 1 98.81 108 ILE B N 1
ATOM 2126 C CA . ILE B 1 108 ? 1.129 -6.035 -9.016 1 98.81 108 ILE B CA 1
ATOM 2127 C C . ILE B 1 108 ? 0.803 -6.375 -10.469 1 98.81 108 ILE B C 1
ATOM 2129 O O . ILE B 1 108 ? 1.185 -7.434 -10.969 1 98.81 108 ILE B O 1
ATOM 2133 N N . ALA B 1 109 ? 0.183 -5.465 -11.164 1 98 109 ALA B N 1
ATOM 2134 C CA . ALA B 1 109 ? -0.271 -5.703 -12.531 1 98 109 ALA B CA 1
ATOM 2135 C C . ALA B 1 109 ? 0.877 -5.547 -13.523 1 98 109 ALA B C 1
ATOM 2137 O O . ALA B 1 109 ? 0.85 -6.129 -14.609 1 98 109 ALA B O 1
ATOM 2138 N N . ASP B 1 110 ? 1.865 -4.742 -13.125 1 97.81 110 ASP B N 1
ATOM 2139 C CA . ASP B 1 110 ? 2.877 -4.367 -14.109 1 97.81 110 ASP B CA 1
ATOM 2140 C C . ASP B 1 110 ? 4.254 -4.254 -13.461 1 97.81 110 ASP B C 1
ATOM 2142 O O . ASP B 1 110 ? 4.664 -3.166 -13.047 1 97.81 110 ASP B O 1
ATOM 2146 N N . SER B 1 111 ? 5.004 -5.309 -13.586 1 98.19 111 SER B N 1
ATOM 2147 C CA . SER B 1 111 ? 6.348 -5.328 -13.008 1 98.19 111 SER B CA 1
ATOM 2148 C C . SER B 1 111 ? 7.285 -4.391 -13.766 1 98.19 111 SER B C 1
ATOM 2150 O O . SER B 1 111 ? 8.266 -3.906 -13.203 1 98.19 111 SER B O 1
ATOM 2152 N N . SER B 1 112 ? 6.988 -4.098 -14.984 1 97.75 112 SER B N 1
ATOM 2153 C CA . SER B 1 112 ? 7.855 -3.264 -15.805 1 97.75 112 SER B CA 1
ATOM 2154 C C . SER B 1 112 ? 7.77 -1.798 -15.398 1 97.75 112 SER B C 1
ATOM 2156 O O . SER B 1 112 ? 8.594 -0.98 -15.812 1 97.75 112 SER B O 1
ATOM 2158 N N . SER B 1 113 ? 6.812 -1.491 -14.547 1 97.88 113 SER B N 1
ATOM 2159 C CA . SER B 1 113 ? 6.656 -0.117 -14.086 1 97.88 113 SER B CA 1
ATOM 2160 C C . SER B 1 113 ? 7.75 0.258 -13.086 1 97.88 113 SER B C 1
ATOM 2162 O O . SER B 1 113 ? 7.973 1.44 -12.82 1 97.88 113 SER B O 1
ATOM 2164 N N . VAL B 1 114 ? 8.398 -0.728 -12.469 1 98.56 114 VAL B N 1
ATOM 2165 C CA . VAL B 1 114 ? 9.469 -0.474 -11.508 1 98.56 114 VAL B CA 1
ATOM 2166 C C . VAL B 1 114 ? 10.703 0.038 -12.234 1 98.56 114 VAL B C 1
ATOM 2168 O O . VAL B 1 114 ? 11.203 -0.608 -13.156 1 98.56 114 VAL B O 1
ATOM 2171 N N . LYS B 1 115 ? 11.164 1.148 -11.812 1 98.06 115 LYS B N 1
ATOM 2172 C CA . LYS B 1 115 ? 12.352 1.743 -12.438 1 98.06 115 LYS B CA 1
ATOM 2173 C C . LYS B 1 115 ? 13.539 0.786 -12.383 1 98.06 115 LYS B C 1
ATOM 2175 O O . LYS B 1 115 ? 13.945 0.353 -11.305 1 98.06 115 LYS B O 1
ATOM 2180 N N . GLY B 1 116 ? 14.016 0.385 -13.57 1 98.19 116 GLY B N 1
ATOM 2181 C CA . GLY B 1 116 ? 15.211 -0.431 -13.664 1 98.19 116 GLY B CA 1
ATOM 2182 C C . GLY B 1 116 ? 14.922 -1.917 -13.734 1 98.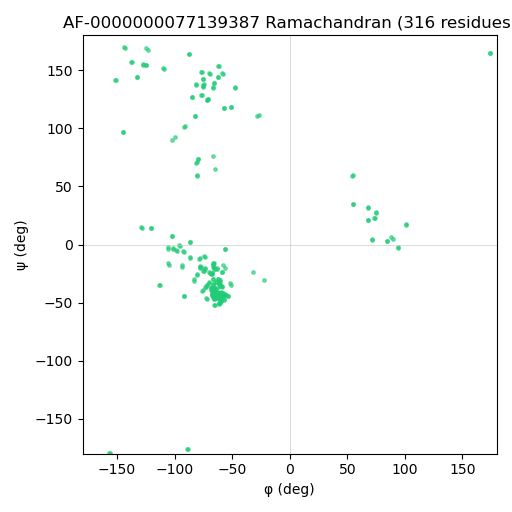19 116 GLY B C 1
ATOM 2183 O O . GLY B 1 116 ? 15.828 -2.727 -13.922 1 98.19 116 GLY B O 1
ATOM 2184 N N . ASN B 1 117 ? 13.711 -2.307 -13.672 1 98.5 117 ASN B N 1
ATOM 2185 C CA . ASN B 1 117 ? 13.398 -3.73 -13.703 1 98.5 117 ASN B CA 1
ATOM 2186 C C . ASN B 1 117 ? 13.367 -4.27 -15.133 1 98.5 117 ASN B C 1
ATOM 2188 O O . ASN B 1 117 ? 12.492 -3.908 -15.914 1 98.5 117 ASN B O 1
ATOM 2192 N N . GLU B 1 118 ? 14.227 -5.023 -15.469 1 97.5 118 GLU B N 1
ATOM 2193 C CA . GLU B 1 118 ? 14.266 -5.789 -16.719 1 97.5 118 GLU B CA 1
ATOM 2194 C C . GLU B 1 118 ? 14.539 -7.266 -16.438 1 97.5 118 GLU B C 1
ATOM 2196 O O . GLU B 1 118 ? 14.844 -8.023 -17.359 1 97.5 118 GLU B O 1
ATOM 2201 N N . TYR B 1 119 ? 14.383 -7.633 -15.18 1 97.38 119 TYR B N 1
ATOM 2202 C CA . TYR B 1 119 ? 14.953 -8.906 -14.766 1 97.38 119 TYR B CA 1
ATOM 2203 C C . TYR B 1 119 ? 13.859 -9.906 -14.398 1 97.38 119 TYR B C 1
ATOM 2205 O O . TYR B 1 119 ? 14.023 -11.109 -14.594 1 97.38 119 TYR B O 1
ATOM 2213 N N . VAL B 1 120 ? 12.789 -9.359 -13.82 1 98.19 120 VAL B N 1
ATOM 2214 C CA . VAL B 1 120 ? 11.828 -10.312 -13.266 1 98.19 120 VAL B CA 1
ATOM 2215 C C . VAL B 1 120 ? 10.406 -9.867 -13.602 1 98.19 120 VAL B C 1
ATOM 2217 O O . VAL B 1 120 ? 10.172 -8.695 -13.922 1 98.19 120 VAL B O 1
ATOM 2220 N N . ASP B 1 121 ? 9.516 -10.766 -13.594 1 98.5 121 ASP B N 1
ATOM 2221 C CA . ASP B 1 121 ? 8.078 -10.562 -13.656 1 98.5 121 ASP B CA 1
ATOM 2222 C C . ASP B 1 121 ? 7.367 -11.297 -12.516 1 98.5 121 ASP B C 1
ATOM 2224 O O . ASP B 1 121 ? 7.926 -12.227 -11.93 1 98.5 121 ASP B O 1
ATOM 2228 N N . TRP B 1 122 ? 6.207 -10.789 -12.156 1 98.69 122 TRP B N 1
ATOM 2229 C CA . TRP B 1 122 ? 5.469 -11.438 -11.078 1 98.69 122 TRP B CA 1
ATOM 2230 C C . TRP B 1 122 ? 3.969 -11.406 -11.352 1 98.69 122 TRP B C 1
ATOM 2232 O O . TRP B 1 122 ? 3.518 -10.758 -12.297 1 98.69 122 TRP B O 1
ATOM 2242 N N . ALA B 1 123 ? 3.229 -12.117 -10.594 1 98.5 123 ALA B N 1
ATOM 2243 C CA . ALA B 1 123 ? 1.769 -12.125 -10.609 1 98.5 123 ALA B CA 1
ATOM 2244 C C . ALA B 1 123 ? 1.208 -12.469 -9.234 1 98.5 123 ALA B C 1
ATOM 2246 O O . ALA B 1 123 ? 1.807 -13.242 -8.484 1 98.5 123 ALA B O 1
ATOM 2247 N N . LEU B 1 124 ? 0.185 -11.828 -8.914 1 98.81 124 LEU B N 1
ATOM 2248 C CA . LEU B 1 124 ? -0.659 -12.273 -7.812 1 98.81 124 LEU B CA 1
ATOM 2249 C C . LEU B 1 124 ? -1.675 -13.312 -8.289 1 98.81 124 LEU B C 1
ATOM 2251 O O . LEU B 1 124 ? -2.387 -13.078 -9.266 1 98.81 124 LEU B O 1
ATOM 2255 N N . VAL B 1 125 ? -1.699 -14.477 -7.578 1 98.56 125 VAL B N 1
ATOM 2256 C CA . VAL B 1 125 ? -2.553 -15.555 -8.055 1 98.56 125 VAL B CA 1
ATOM 2257 C C . VAL B 1 125 ? -3.363 -16.125 -6.898 1 98.56 125 VAL B C 1
ATOM 2259 O O . VAL B 1 125 ? -2.898 -16.141 -5.754 1 98.56 125 VAL B O 1
ATOM 2262 N N . GLN B 1 126 ? -4.531 -16.484 -7.188 1 98.69 126 GLN B N 1
ATOM 2263 C CA . GLN B 1 126 ? -5.273 -17.328 -6.246 1 98.69 126 GLN B CA 1
ATOM 2264 C C . GLN B 1 126 ? -4.77 -18.766 -6.273 1 98.69 126 GLN B C 1
ATOM 2266 O O . GLN B 1 126 ? -4.516 -19.312 -7.344 1 98.69 126 GLN B O 1
ATOM 2271 N N . ILE B 1 127 ? -4.645 -19.328 -5.086 1 97.75 127 ILE B N 1
ATOM 2272 C CA . ILE B 1 127 ? -4.168 -20.703 -5.016 1 97.75 127 ILE B CA 1
ATOM 2273 C C . ILE B 1 127 ? -5.176 -21.562 -4.242 1 97.75 127 ILE B C 1
ATOM 2275 O O . ILE B 1 127 ? -5.957 -21.031 -3.445 1 97.75 127 ILE B O 1
ATOM 2279 N N . ASP B 1 128 ? -5.168 -22.844 -4.523 1 96 128 ASP B N 1
ATOM 2280 C CA . ASP B 1 128 ? -6 -23.75 -3.742 1 96 128 ASP B CA 1
ATOM 2281 C C . ASP B 1 128 ? -5.25 -24.281 -2.521 1 96 128 ASP B C 1
ATOM 2283 O O . ASP B 1 128 ? -4.145 -23.812 -2.223 1 96 128 ASP B O 1
ATOM 2287 N N . ASN B 1 129 ? -5.91 -25.172 -1.82 1 93.62 129 ASN B N 1
ATOM 2288 C CA . ASN B 1 129 ? -5.359 -25.672 -0.565 1 93.62 129 ASN B CA 1
ATOM 2289 C C . ASN B 1 129 ? -4.051 -26.422 -0.789 1 93.62 129 ASN B C 1
ATOM 2291 O O . ASN B 1 129 ? -3.254 -26.578 0.137 1 93.62 129 ASN B O 1
ATOM 2295 N N . GLU B 1 130 ? -3.852 -26.875 -2.031 1 93.06 130 GLU B N 1
ATOM 2296 C CA . GLU B 1 130 ? -2.645 -27.625 -2.361 1 93.06 130 GLU B CA 1
ATOM 2297 C C . GLU B 1 130 ? -1.566 -26.719 -2.939 1 93.06 130 GLU B C 1
ATOM 2299 O O . GLU B 1 130 ? -0.476 -27.172 -3.283 1 93.06 130 GLU B O 1
ATOM 2304 N N . GLY B 1 131 ? -1.872 -25.438 -3.08 1 90.81 131 GLY B N 1
ATOM 2305 C CA . GLY B 1 131 ? -0.905 -24.469 -3.586 1 90.81 131 GLY B CA 1
ATOM 2306 C C . GLY B 1 131 ? -0.931 -24.328 -5.098 1 90.81 131 GLY B C 1
ATOM 2307 O O . GLY B 1 131 ? -0.077 -23.656 -5.68 1 90.81 131 GLY B O 1
ATOM 2308 N N . ASN B 1 132 ? -1.926 -25.047 -5.734 1 93.88 132 ASN B N 1
ATOM 2309 C CA . ASN B 1 132 ? -2.051 -24.922 -7.18 1 93.88 132 ASN B CA 1
ATOM 2310 C C . ASN B 1 132 ? -2.705 -23.609 -7.578 1 93.88 132 ASN B C 1
ATOM 2312 O O . ASN B 1 132 ? -3.617 -23.125 -6.902 1 93.88 132 ASN B O 1
ATOM 2316 N N . ILE B 1 133 ? -2.303 -23.125 -8.727 1 94.75 133 ILE B N 1
ATOM 2317 C CA . ILE B 1 133 ? -2.82 -21.859 -9.211 1 94.75 133 ILE B CA 1
ATOM 2318 C C . ILE B 1 133 ? -4.234 -22.047 -9.742 1 94.75 133 ILE B C 1
ATOM 2320 O O . ILE B 1 133 ? -4.48 -22.922 -10.586 1 94.75 133 ILE B O 1
ATOM 2324 N N . ILE B 1 134 ? -5.086 -21.25 -9.281 1 95.44 134 ILE B N 1
ATOM 2325 C CA . ILE B 1 134 ? -6.453 -21.203 -9.789 1 95.44 134 ILE B CA 1
ATOM 2326 C C . ILE B 1 134 ? -6.551 -20.172 -10.906 1 95.44 134 ILE B C 1
ATOM 2328 O O . ILE B 1 134 ? -7.148 -20.438 -11.953 1 95.44 134 ILE B O 1
ATOM 2332 N N . GLY B 1 135 ? -5.965 -19 -10.719 1 95.69 135 GLY B N 1
ATOM 2333 C CA . GLY B 1 135 ? -5.977 -17.938 -11.711 1 95.69 135 GLY B CA 1
ATOM 2334 C C . GLY B 1 135 ? -5.355 -16.641 -11.211 1 95.69 135 GLY B C 1
ATOM 2335 O O . GLY B 1 135 ? -5.145 -16.484 -10.008 1 95.69 135 GLY B O 1
ATOM 2336 N N . PRO B 1 136 ? -5.066 -15.781 -12.102 1 97.19 136 PRO B N 1
ATOM 2337 C CA . PRO B 1 136 ? -4.453 -14.508 -11.727 1 97.19 136 PRO B CA 1
ATOM 2338 C C . PRO B 1 136 ? -5.445 -13.539 -11.094 1 97.19 136 PRO B C 1
ATOM 2340 O O . PRO B 1 136 ? -6.609 -13.484 -11.5 1 97.19 136 PRO B O 1
ATOM 2343 N N . ILE B 1 137 ? -5.02 -12.938 -10.055 1 98.31 137 ILE B N 1
ATOM 2344 C CA . ILE B 1 137 ? -5.73 -11.797 -9.484 1 98.31 137 ILE B CA 1
ATOM 2345 C C . ILE B 1 137 ? -5.191 -10.5 -10.086 1 98.31 137 ILE B C 1
ATOM 2347 O O . ILE B 1 137 ? -4.117 -10.023 -9.695 1 98.31 137 ILE B O 1
ATOM 2351 N N . SER B 1 138 ? -5.875 -9.867 -11.031 1 95.56 138 SER B N 1
ATOM 2352 C CA . SER B 1 138 ? -5.383 -8.695 -11.758 1 95.56 138 SER B CA 1
ATOM 2353 C C . SER B 1 138 ? -6.355 -7.527 -11.641 1 95.56 138 SER B C 1
ATOM 2355 O O . SER B 1 138 ? -7.434 -7.664 -11.07 1 95.56 138 SER B O 1
ATOM 2357 N N . GLY B 1 139 ? -5.918 -6.469 -12.031 1 97.44 139 GLY B N 1
ATOM 2358 C CA . GLY B 1 139 ? -6.781 -5.305 -12.156 1 97.44 139 GLY B CA 1
ATOM 2359 C C . GLY B 1 139 ? -7.16 -4.703 -10.812 1 97.44 139 GLY B C 1
ATOM 2360 O O . GLY B 1 139 ? -8.195 -4.043 -10.695 1 97.44 139 GLY B O 1
ATOM 2361 N N . LEU B 1 140 ? -6.402 -4.926 -9.789 1 98.75 140 LEU B N 1
ATOM 2362 C CA . LEU B 1 140 ? -6.707 -4.41 -8.461 1 98.75 140 LEU B CA 1
ATOM 2363 C C . LEU B 1 140 ? -6.879 -2.895 -8.492 1 98.75 140 LEU B C 1
ATOM 2365 O O . LEU B 1 140 ? -7.855 -2.365 -7.949 1 98.75 140 LEU B O 1
ATOM 2369 N N . HIS B 1 141 ? -6.008 -2.162 -9.203 1 98.75 141 HIS B N 1
ATOM 2370 C CA . HIS B 1 141 ? -5.984 -0.703 -9.219 1 98.75 141 HIS B CA 1
ATOM 2371 C C . HIS B 1 141 ? -7.258 -0.137 -9.836 1 98.75 141 HIS B C 1
ATOM 2373 O O . HIS B 1 141 ? -7.688 0.963 -9.484 1 98.75 141 HIS B O 1
ATOM 2379 N N . GLU B 1 142 ? -7.926 -0.929 -10.594 1 98.38 142 GLU B N 1
ATOM 2380 C CA . GLU B 1 142 ? -9.117 -0.464 -11.305 1 98.38 142 GLU B CA 1
ATOM 2381 C C . GLU B 1 142 ? -10.32 -0.373 -10.367 1 98.38 142 GLU B C 1
ATOM 2383 O O . GLU B 1 142 ? -11.297 0.313 -10.672 1 98.38 142 GLU B O 1
ATOM 2388 N N . SER B 1 143 ? -10.227 -1.065 -9.242 1 98.5 143 SER B N 1
ATOM 2389 C CA . SER B 1 143 ? -11.406 -1.169 -8.391 1 98.5 143 SER B CA 1
ATOM 2390 C C . SER B 1 143 ? -11.141 -0.59 -7.008 1 98.5 143 SER B C 1
ATOM 2392 O O . SER B 1 143 ? -11.906 -0.835 -6.07 1 98.5 143 SER B O 1
ATOM 2394 N N . VAL B 1 144 ? -10.094 0.142 -6.859 1 98.81 144 VAL B N 1
ATOM 2395 C CA . VAL B 1 144 ? -9.758 0.706 -5.559 1 98.81 144 VAL B CA 1
ATOM 2396 C C . VAL B 1 144 ? -10.875 1.639 -5.09 1 98.81 144 VAL B C 1
ATOM 2398 O O . VAL B 1 144 ? -11.406 1.474 -3.992 1 98.81 144 VAL B O 1
ATOM 2401 N N . LEU B 1 145 ? -11.289 2.561 -5.918 1 98.38 145 LEU B N 1
ATOM 2402 C CA . LEU B 1 145 ? -12.281 3.549 -5.516 1 98.38 145 LEU B CA 1
ATOM 2403 C C . LEU B 1 145 ? -13.641 2.893 -5.281 1 98.38 145 LEU B C 1
ATOM 2405 O O . LEU B 1 145 ? -14.32 3.197 -4.301 1 98.38 145 LEU B O 1
ATOM 2409 N N . GLU B 1 146 ? -13.953 1.963 -6.102 1 97.94 146 GLU B N 1
ATOM 2410 C CA . GLU B 1 146 ? -15.25 1.315 -5.977 1 97.94 146 GLU B CA 1
ATOM 2411 C C . GLU B 1 146 ? -15.336 0.488 -4.695 1 97.94 146 GLU B C 1
ATOM 2413 O O . GLU B 1 146 ? -16.422 0.267 -4.164 1 97.94 146 GLU B O 1
ATOM 2418 N N . THR B 1 147 ? -14.203 0.051 -4.152 1 98.62 147 THR B N 1
ATOM 2419 C CA . THR B 1 147 ? -14.227 -0.834 -2.994 1 98.62 147 THR B CA 1
ATOM 2420 C C . THR B 1 147 ? -13.906 -0.061 -1.717 1 98.62 147 THR B C 1
ATOM 2422 O O . THR B 1 147 ? -13.703 -0.659 -0.658 1 98.62 147 THR B O 1
ATOM 2425 N N . ASP B 1 148 ? -13.82 1.3 -1.833 1 98.5 148 ASP B N 1
ATOM 2426 C CA . ASP B 1 148 ? -13.758 2.135 -0.637 1 98.5 148 ASP B CA 1
ATOM 2427 C C . ASP B 1 148 ? -14.883 1.783 0.333 1 98.5 148 ASP B C 1
ATOM 2429 O O . ASP B 1 148 ? -16.062 1.923 0 1 98.5 148 ASP B O 1
ATOM 2433 N N . PRO B 1 149 ? -14.484 1.323 1.539 1 97.56 149 PRO B N 1
ATOM 2434 C CA . PRO B 1 149 ? -15.523 0.826 2.441 1 97.56 149 PRO B CA 1
ATOM 2435 C C . PRO B 1 149 ? -16.469 1.926 2.91 1 97.56 149 PRO B C 1
ATOM 2437 O O . PRO B 1 149 ? -17.562 1.634 3.418 1 97.56 149 PRO B O 1
ATOM 2440 N N . THR B 1 150 ? -16.109 3.195 2.777 1 96.44 150 THR B N 1
ATOM 2441 C CA . THR B 1 150 ? -16.984 4.281 3.184 1 96.44 150 THR B CA 1
ATOM 2442 C C . THR B 1 150 ? -18.078 4.516 2.141 1 96.44 150 THR B C 1
ATOM 2444 O O . THR B 1 150 ? -19.094 5.168 2.422 1 96.44 150 THR B O 1
ATOM 2447 N N . GLY B 1 151 ? -17.859 4.062 0.978 1 96.44 151 GLY B N 1
ATOM 2448 C CA . GLY B 1 151 ? -18.812 4.258 -0.113 1 96.44 151 GLY B CA 1
ATOM 2449 C C . GLY B 1 151 ? -18.641 5.594 -0.812 1 96.44 151 GLY B C 1
ATOM 2450 O O . GLY B 1 151 ? -19.328 5.879 -1.792 1 96.44 151 GLY B O 1
ATOM 2451 N N . ASN B 1 152 ? -17.641 6.375 -0.416 1 95.81 152 ASN B N 1
ATOM 2452 C CA . ASN B 1 152 ? -17.516 7.734 -0.933 1 95.81 152 ASN B CA 1
ATOM 2453 C C . ASN B 1 152 ? -16.5 7.805 -2.074 1 95.81 152 ASN B C 1
ATOM 2455 O O . ASN B 1 152 ? -16.312 8.859 -2.682 1 95.81 152 ASN B O 1
ATOM 2459 N N . GLU B 1 153 ? -15.844 6.723 -2.357 1 97.12 153 GLU B N 1
ATOM 2460 C CA . GLU B 1 153 ? -14.852 6.66 -3.426 1 97.12 153 GLU B CA 1
ATOM 2461 C C . GLU B 1 153 ? -13.781 7.738 -3.25 1 97.12 153 GLU B C 1
ATOM 2463 O O . GLU B 1 153 ? -13.406 8.414 -4.211 1 97.12 153 GLU B O 1
ATOM 2468 N N . MET B 1 154 ? -13.422 8.062 -2.047 1 96.5 154 MET B N 1
ATOM 2469 C CA . MET B 1 154 ? -12.367 8.984 -1.645 1 96.5 154 MET B CA 1
ATOM 2470 C C . MET B 1 154 ? -12.727 10.414 -2.01 1 96.5 154 MET B C 1
ATOM 2472 O O . MET B 1 154 ? -11.844 11.266 -2.16 1 96.5 154 MET B O 1
ATOM 2476 N N . ARG B 1 155 ? -13.9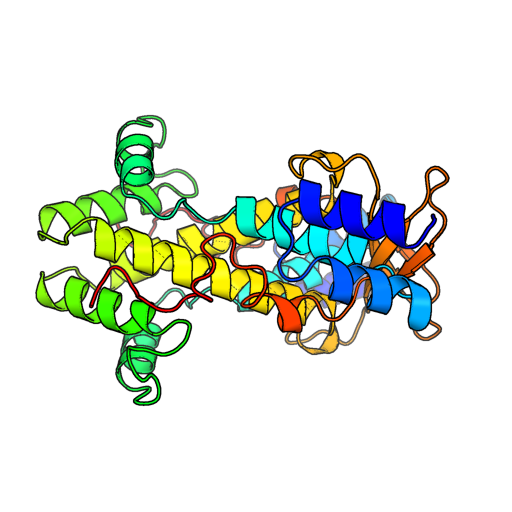92 10.625 -2.184 1 94.94 155 ARG B N 1
ATOM 2477 C CA . ARG B 1 155 ? -14.438 12.016 -2.219 1 94.94 155 ARG B CA 1
ATOM 2478 C C . ARG B 1 155 ? -14.461 12.617 -0.818 1 94.94 155 ARG B C 1
ATOM 2480 O O . ARG B 1 155 ? -14.781 11.93 0.154 1 94.94 155 ARG B O 1
ATOM 2487 N N . PRO B 1 156 ? -14.102 13.859 -0.717 1 92.88 156 PRO B N 1
ATOM 2488 C CA . PRO B 1 156 ? -13.961 14.469 0.61 1 92.88 156 PRO B CA 1
ATOM 2489 C C . PRO B 1 156 ? -15.305 14.914 1.192 1 92.88 156 PRO B C 1
ATOM 2491 O O . PRO B 1 156 ? -15.477 16.094 1.493 1 92.88 156 PRO B O 1
ATOM 2494 N N . VAL B 1 157 ? -16.109 14.078 1.543 1 88.62 157 VAL B N 1
ATOM 2495 C CA . VAL B 1 157 ? -17.484 14.359 1.928 1 88.62 157 VAL B CA 1
ATOM 2496 C C . VAL B 1 157 ? -17.516 15 3.314 1 88.62 157 VAL B C 1
ATOM 2498 O O . VAL B 1 157 ? -18.406 15.789 3.625 1 88.62 157 VAL B O 1
ATOM 2501 N N . ASN B 1 158 ? -16.484 14.789 4.09 1 84.5 158 ASN B N 1
ATOM 2502 C CA . ASN B 1 158 ? -16.453 15.297 5.457 1 84.5 158 ASN B CA 1
ATOM 2503 C C . ASN B 1 158 ? -15.812 16.672 5.535 1 84.5 158 ASN B C 1
ATOM 2505 O O . ASN B 1 158 ? -15.781 17.297 6.602 1 84.5 158 ASN B O 1
ATOM 2509 N N . LEU B 1 159 ? -15.258 17.188 4.457 1 84.81 159 LEU B N 1
ATOM 2510 C CA . LEU B 1 159 ? -14.531 18.453 4.488 1 84.81 159 LEU B CA 1
ATOM 2511 C C . LEU B 1 159 ? -15.352 19.562 3.842 1 84.81 159 LEU B C 1
ATOM 2513 O O . LEU B 1 159 ? -15.031 20.75 3.996 1 84.81 159 LEU B O 1
ATOM 2517 N N . ILE B 1 160 ? -16.422 19.188 3.062 1 67.12 160 ILE B N 1
ATOM 2518 C CA . ILE B 1 160 ? -17.266 20.172 2.398 1 67.12 160 ILE B CA 1
ATOM 2519 C C . ILE B 1 160 ? -18.594 20.281 3.127 1 67.12 160 ILE B C 1
ATOM 2521 O O . ILE B 1 160 ? -19.094 19.297 3.67 1 67.12 160 ILE B O 1
#

Sequence (320 aa):
MEKKELINIFAKLNAPNPKLWAESQIEEGIPQLARYLFLKGAWEGVVPDNEVWIDNILQSNKKDNNLPYGGLNIAIRKMLECGVPKKYITEFARCIAAEMIFHIGYLIADSSSVKGNEYVDWALVQIDNEGNIIGPISGLHESVLETDPTGNEMRPVNLIMEKKELINIFAKLNAPNPKLWAESQIEEGIPQLARYLFLKGAWEGVVPDNEVWIDNILQSNKKDNNLPYGGLNIAIRKMLECGVPKKYITEFARCIAAEMIFHIGYLIADSSSVKGNEYVDWALVQIDNEGNIIGPISGLHESVLETDPTGNEMRPVNLI

Solvent-accessible surface area (backbone atoms only — not comparable to full-atom values): 17266 Å² total; per-residue (Å²): 132,54,66,69,59,43,22,50,51,30,45,74,71,65,43,71,59,21,60,60,49,34,47,47,21,68,75,70,69,44,51,41,68,52,42,49,48,51,52,48,39,49,53,69,63,37,67,66,99,53,59,62,64,57,56,52,53,67,60,52,70,72,57,52,56,71,36,64,50,14,27,36,53,55,22,52,51,50,36,48,74,40,60,39,59,55,68,42,55,39,40,32,48,35,36,43,26,50,49,42,52,32,45,44,25,41,44,50,64,34,45,70,72,24,88,88,51,84,81,63,41,55,41,36,28,31,31,48,97,84,66,47,78,74,42,62,47,66,63,50,39,80,43,45,49,70,55,34,88,83,70,55,35,54,29,33,70,88,80,106,133,54,66,69,59,42,23,49,50,31,46,74,70,64,42,72,59,20,59,60,48,33,48,47,21,68,76,69,68,44,50,40,68,53,40,49,48,51,51,50,40,47,53,69,64,36,67,66,99,52,56,64,63,56,57,52,52,68,60,50,73,72,58,51,56,71,35,62,50,13,28,35,54,53,24,52,52,50,34,47,73,39,62,41,59,55,66,40,56,39,41,32,47,35,38,43,27,51,50,40,52,32,45,44,26,44,44,51,65,33,44,70,73,24,89,87,50,85,80,63,41,55,40,36,28,31,29,49,100,85,66,47,77,74,42,63,47,65,62,50,39,78,44,46,48,71,57,33,87,83,70,55,33,54,29,34,68,88,79,104

pLDDT: mean 95.24, std 7.49, range [53.53, 98.94]

Organism: Leptospira biflexa serovar Patoc (strain Patoc 1 / ATCC 23582 / Paris) (NCBI:txid456481)

Secondary structure (DSSP, 8-state):
--HHHHHHHHHHTT-SSHHHHHHHHHHH---HHHHHHHHHHHHTTSPPSSSHHHHHHHH-TT--TTSTTHHHHHHHHHHHHTT--HHHHHHHHHHHHHHHHHHHHHHHH-GGGSTT--S-EEEEEEE-TTS-EEEE---GGGGTGGG-TTSSTT--TTT-/--HHHHHHHHHHTT-SSHHHHHHHHHHH---HHHHHHHHHHHHTTSPPSSSHHHHHHHH-TT--TTSTTHHHHHHHHHHHHTT--HHHHHHHHHHHHHHHHHHHHHHHH-GGGSTT--S-EEEEEEE-TTS-EEEE---GGGGTGGG-TTSSTT--TTT-

Nearest PDB structures (foldseek):
  2xhe-assembly1_B  TM=2.625E-01  e=6.626E+00  Monosiga brevicollis

Foldseek 3Di:
DDLVVQLVVCVVLVADPSNVLSCCCVVVVAPSVVLLVVLVVLLVPQDDQDQVVLVVVLPPPPDDCVDPVSVVNVVSVVCVVVPNDSNVVSLVRNVVSLVVQLVVLVCQADVPVPPPDPDDHHFAFDADPVRHGSHTNHDSNVCSQSSNSVRCSSDSPVVD/DDLVVQLVVCVVLVADPSNVLSCCCVVVVAPSVVLLVVLVVLLVPQDDQDQVVLVVVLPPVPDPCVDVVSVVNVVSVVCVVVPNDSNVVSLVRRVVSLVVQLVVLVCQADVPVPPPDPDDHHFAFDADPVRHGSHTNHDSNVCSQSSNSVRPSSDSPVVD

Radius of gyration: 20.27 Å; Cα contacts (8 Å, |Δi|>4): 530; chains: 2; bounding box: 56×55×45 Å